Protein AF-A0A537YEP6-F1 (afdb_monomer_lite)

Structure (mmCIF, N/CA/C/O backbone):
data_AF-A0A537YEP6-F1
#
_entry.id   AF-A0A537YEP6-F1
#
loop_
_atom_site.group_PDB
_atom_site.id
_atom_site.type_symbol
_atom_site.label_atom_id
_atom_site.label_alt_id
_atom_site.label_comp_id
_atom_site.label_asym_id
_atom_site.label_entity_id
_atom_site.label_seq_id
_atom_site.pdbx_PDB_ins_code
_atom_site.Cartn_x
_atom_site.Cartn_y
_atom_site.Cartn_z
_atom_site.occupancy
_atom_site.B_iso_or_equiv
_atom_site.auth_seq_id
_atom_site.auth_comp_id
_atom_site.auth_asym_id
_atom_site.auth_atom_id
_atom_site.pdbx_PDB_model_num
ATOM 1 N N . MET A 1 1 ? -14.818 15.795 -0.749 1.00 64.00 1 MET A N 1
ATOM 2 C CA . MET A 1 1 ? -13.631 15.985 0.125 1.00 64.00 1 MET A CA 1
ATOM 3 C C . MET A 1 1 ? -12.518 15.092 -0.420 1.00 64.00 1 MET A C 1
ATOM 5 O O . MET A 1 1 ? -12.846 14.013 -0.884 1.00 64.00 1 MET A O 1
ATOM 9 N N . SER A 1 2 ? -11.253 15.529 -0.464 1.00 80.25 2 SER A N 1
ATOM 10 C CA . SER A 1 2 ? -10.146 14.646 -0.891 1.00 80.25 2 SER A CA 1
ATOM 11 C C . SER A 1 2 ? -9.614 13.893 0.324 1.00 80.25 2 SER A C 1
ATOM 13 O O . SER A 1 2 ? -9.402 14.516 1.363 1.00 80.25 2 SER A O 1
ATOM 15 N N . ILE A 1 3 ? -9.388 12.589 0.192 1.00 83.75 3 ILE A N 1
ATOM 16 C CA . ILE A 1 3 ? -8.852 11.720 1.242 1.00 83.75 3 ILE A CA 1
ATOM 17 C C . ILE A 1 3 ? -7.569 11.035 0.760 1.00 83.75 3 ILE A C 1
ATOM 19 O O . ILE A 1 3 ? -7.465 10.629 -0.399 1.00 83.75 3 ILE A O 1
ATOM 23 N N . ASP A 1 4 ? -6.589 10.919 1.655 1.00 88.31 4 ASP A N 1
ATOM 24 C CA . ASP A 1 4 ? -5.389 10.116 1.431 1.00 88.31 4 ASP A CA 1
ATOM 25 C C . ASP A 1 4 ? -5.697 8.657 1.766 1.00 88.31 4 ASP A C 1
ATOM 27 O O . ASP A 1 4 ? -5.897 8.293 2.926 1.00 88.31 4 ASP A O 1
ATOM 31 N N . LEU A 1 5 ? -5.740 7.809 0.742 1.00 92.94 5 LEU A N 1
ATOM 32 C CA . LEU A 1 5 ? -6.007 6.385 0.892 1.00 92.94 5 LEU A CA 1
ATOM 33 C C . LEU A 1 5 ? -4.697 5.609 0.895 1.00 92.94 5 LEU A C 1
ATOM 35 O O . LEU A 1 5 ? -3.883 5.735 -0.019 1.00 92.94 5 LEU A O 1
ATOM 39 N N . THR A 1 6 ? -4.525 4.763 1.909 1.00 96.69 6 THR A N 1
ATOM 40 C CA . THR A 1 6 ? -3.475 3.741 1.970 1.00 96.69 6 THR A CA 1
ATOM 41 C C . THR A 1 6 ? -4.140 2.372 1.905 1.00 96.69 6 THR A C 1
ATOM 43 O O . THR A 1 6 ? -4.946 2.049 2.776 1.00 96.69 6 THR A O 1
ATOM 46 N N . ALA A 1 7 ? -3.805 1.589 0.883 1.00 97.69 7 ALA A N 1
ATOM 47 C CA . ALA A 1 7 ? -4.370 0.273 0.622 1.00 97.69 7 ALA A CA 1
ATOM 48 C C . ALA A 1 7 ? -3.287 -0.812 0.645 1.00 97.69 7 ALA A C 1
ATOM 50 O O . ALA A 1 7 ? -2.195 -0.614 0.111 1.00 97.69 7 ALA A O 1
ATOM 51 N N . TYR A 1 8 ? -3.613 -1.969 1.206 1.00 96.56 8 TYR A N 1
ATOM 52 C CA . TYR A 1 8 ? -2.809 -3.188 1.149 1.00 96.56 8 TYR A CA 1
ATOM 53 C C . TYR A 1 8 ? -3.645 -4.295 0.514 1.00 96.56 8 TYR A C 1
ATOM 55 O O . TYR A 1 8 ? -4.850 -4.359 0.745 1.00 96.56 8 TYR A O 1
ATOM 63 N N . LEU A 1 9 ? -3.013 -5.176 -0.252 1.00 94.94 9 LEU A N 1
ATOM 64 C CA . LEU A 1 9 ? -3.632 -6.427 -0.676 1.00 94.94 9 LEU A CA 1
ATOM 65 C C . LEU A 1 9 ? -3.214 -7.521 0.296 1.00 94.94 9 LEU A C 1
ATOM 67 O O . LEU A 1 9 ? -2.042 -7.594 0.669 1.00 94.94 9 LEU A O 1
ATOM 71 N N . LEU A 1 10 ? -4.169 -8.348 0.706 1.00 91.50 10 LEU A N 1
ATOM 72 C CA . LEU A 1 10 ? -3.875 -9.520 1.512 1.00 91.50 10 LEU A CA 1
ATOM 73 C C . LEU A 1 10 ? -3.531 -10.711 0.613 1.00 91.50 10 LEU A C 1
ATOM 75 O O . LEU A 1 10 ? -4.167 -10.915 -0.425 1.00 91.50 10 LEU A O 1
ATOM 79 N N . ARG A 1 11 ? -2.513 -11.470 1.019 1.00 85.12 11 ARG A N 1
ATOM 80 C CA . ARG A 1 11 ? -2.049 -12.682 0.345 1.00 85.12 11 ARG A CA 1
ATOM 81 C C . ARG A 1 11 ? -3.156 -13.719 0.305 1.00 85.12 11 ARG A C 1
ATOM 83 O O . ARG A 1 11 ? -3.912 -13.883 1.264 1.00 85.12 11 ARG A O 1
ATOM 90 N N . ASP A 1 12 ? -3.191 -14.458 -0.795 1.00 75.06 12 ASP A N 1
ATOM 91 C CA . ASP A 1 12 ? -3.973 -15.684 -0.855 1.00 75.06 12 ASP A CA 1
ATOM 92 C C . ASP A 1 12 ? -3.333 -16.703 0.105 1.00 75.06 12 ASP A C 1
ATOM 94 O O . ASP A 1 12 ? -2.113 -16.908 0.032 1.00 75.06 12 ASP A O 1
ATOM 98 N N . PRO A 1 13 ? -4.079 -17.318 1.038 1.00 62.09 13 PRO A N 1
ATOM 99 C CA . PRO A 1 13 ? -3.559 -18.445 1.793 1.00 62.09 13 PRO A CA 1
ATOM 100 C C . PRO A 1 13 ? -2.949 -19.482 0.835 1.00 62.09 13 PRO A C 1
ATOM 102 O O . PRO A 1 13 ? -3.606 -19.952 -0.093 1.00 62.09 13 PRO A O 1
ATOM 105 N N . ALA A 1 14 ? -1.678 -19.846 1.052 1.00 55.12 14 ALA A N 1
ATOM 106 C CA . ALA A 1 14 ? -1.008 -20.883 0.266 1.00 55.12 14 ALA A CA 1
ATOM 107 C C . ALA A 1 14 ? -1.894 -22.135 0.141 1.00 55.12 14 ALA A C 1
ATOM 109 O O . ALA A 1 14 ? -2.627 -22.468 1.079 1.00 55.12 14 ALA A O 1
ATOM 110 N N . ARG A 1 15 ? -1.821 -22.835 -1.004 1.00 44.97 15 ARG A N 1
ATOM 111 C CA . ARG A 1 15 ? -2.635 -24.033 -1.289 1.00 44.97 15 ARG A CA 1
ATOM 112 C C . ARG A 1 15 ? -2.692 -24.957 -0.063 1.00 44.97 15 ARG A C 1
ATOM 114 O O . ARG A 1 15 ? -1.682 -25.547 0.305 1.00 44.97 15 ARG A O 1
ATOM 121 N N . GLY A 1 16 ? -3.874 -25.080 0.546 1.00 44.50 16 GLY A N 1
ATOM 122 C CA . GLY A 1 16 ? -4.115 -25.924 1.724 1.00 44.50 16 GLY A CA 1
ATOM 123 C C . GLY A 1 16 ? -4.353 -25.180 3.045 1.00 44.50 16 GLY A C 1
ATOM 124 O O . GLY A 1 16 ? -4.721 -25.823 4.026 1.00 44.50 16 GLY A O 1
ATOM 125 N N . ARG A 1 17 ? -4.208 -23.850 3.098 1.00 53.16 17 ARG A N 1
ATOM 126 C CA . ARG A 1 17 ? -4.688 -23.038 4.230 1.00 53.16 17 ARG A CA 1
ATOM 127 C C . ARG A 1 17 ? -6.177 -22.684 4.049 1.00 53.16 17 ARG A C 1
ATOM 129 O O . ARG A 1 17 ? -6.626 -22.530 2.914 1.00 53.16 17 ARG A O 1
ATOM 136 N N . PRO A 1 18 ? -6.963 -22.579 5.138 1.00 55.72 18 PRO A N 1
ATOM 137 C CA . PRO A 1 18 ? -8.352 -22.131 5.052 1.00 55.72 18 PRO A CA 1
ATOM 138 C C . PRO A 1 18 ? -8.425 -20.718 4.460 1.00 55.72 18 PRO A C 1
ATOM 140 O O . PRO A 1 18 ? -7.473 -19.946 4.591 1.00 55.72 18 PRO A O 1
ATOM 143 N N . ALA A 1 19 ? -9.562 -20.396 3.831 1.00 63.38 19 ALA A N 1
ATOM 144 C CA . ALA A 1 19 ? -9.852 -19.056 3.329 1.00 63.38 19 ALA A CA 1
ATOM 145 C C . ALA A 1 19 ? -9.565 -17.999 4.407 1.00 63.38 19 ALA A C 1
ATOM 147 O O . ALA A 1 19 ? -9.738 -18.268 5.600 1.00 63.38 19 ALA A O 1
ATOM 148 N N . LEU A 1 20 ? -9.104 -16.820 3.980 1.00 67.19 20 LEU A N 1
ATOM 149 C CA . LEU A 1 20 ? -8.765 -15.733 4.890 1.00 67.19 20 LEU A CA 1
ATOM 150 C C . LEU A 1 20 ? -9.947 -15.450 5.827 1.00 67.19 20 LEU A C 1
ATOM 152 O O . LEU A 1 20 ? -11.019 -15.057 5.375 1.00 67.19 20 LEU A O 1
ATOM 156 N N . ASP A 1 21 ? -9.720 -15.620 7.127 1.00 71.38 21 ASP A N 1
ATOM 157 C CA . ASP A 1 21 ? -10.584 -15.082 8.170 1.00 71.38 21 ASP A CA 1
ATOM 158 C C . ASP A 1 21 ? -10.155 -13.624 8.409 1.00 71.38 21 ASP A C 1
ATOM 160 O O . ASP A 1 21 ? -9.019 -13.401 8.850 1.00 71.38 21 ASP A O 1
ATOM 164 N N . PRO A 1 22 ? -11.009 -12.624 8.124 1.00 68.44 22 PRO A N 1
ATOM 165 C CA . PRO A 1 22 ? -10.703 -11.211 8.345 1.00 68.44 22 PRO A CA 1
ATOM 166 C C . PRO A 1 22 ? -10.212 -10.919 9.769 1.00 68.44 22 PRO A C 1
ATOM 168 O O . PRO A 1 22 ? -9.361 -10.052 9.956 1.00 68.44 22 PRO A O 1
ATOM 171 N N . GLY A 1 23 ? -10.675 -11.684 10.766 1.00 66.88 23 GLY A N 1
ATOM 172 C CA . GLY A 1 23 ? -10.222 -11.568 12.152 1.00 66.88 23 GLY A CA 1
ATOM 173 C C . GLY A 1 23 ? -8.783 -12.035 12.395 1.00 66.88 23 GLY A C 1
ATOM 174 O O . GLY A 1 23 ? -8.186 -11.627 13.381 1.00 66.88 23 GLY A O 1
ATOM 175 N N . ARG A 1 24 ? -8.202 -12.860 11.510 1.00 71.50 24 ARG A N 1
ATOM 176 C CA . ARG A 1 24 ? -6.794 -13.302 11.578 1.00 71.50 24 ARG A CA 1
ATOM 177 C C . ARG A 1 24 ? -5.832 -12.383 10.831 1.00 71.50 24 ARG A C 1
ATOM 179 O O . ARG A 1 24 ? -4.643 -12.385 11.130 1.00 71.50 24 ARG A O 1
ATOM 186 N N . ALA A 1 25 ? -6.333 -11.636 9.847 1.00 73.06 25 ALA A N 1
ATOM 187 C CA . ALA A 1 25 ? -5.553 -10.638 9.111 1.00 73.06 25 ALA A CA 1
ATOM 188 C C . ALA A 1 25 ? -5.298 -9.366 9.936 1.00 73.06 25 ALA A C 1
ATOM 190 O O . ALA A 1 25 ? -4.399 -8.580 9.628 1.00 73.06 25 ALA A O 1
ATOM 191 N N . VAL A 1 26 ? -6.116 -9.160 10.968 1.00 76.81 26 VAL A N 1
ATOM 192 C CA . VAL A 1 26 ? -5.987 -8.081 11.938 1.00 76.81 26 VAL A CA 1
ATOM 193 C C . VAL A 1 26 ? -5.390 -8.676 13.212 1.00 76.81 26 VAL A C 1
ATOM 195 O O . VAL A 1 26 ? -5.967 -9.594 13.787 1.00 76.81 26 VAL A O 1
ATOM 198 N N . ALA A 1 27 ? -4.219 -8.197 13.633 1.00 66.56 27 ALA A N 1
ATOM 199 C CA . ALA A 1 27 ? -3.469 -8.764 14.746 1.00 66.56 27 ALA A CA 1
ATOM 200 C C . ALA A 1 27 ? -4.333 -8.853 16.026 1.00 66.56 27 ALA A C 1
ATOM 202 O O . ALA A 1 27 ? -5.019 -7.887 16.383 1.00 66.56 27 ALA A O 1
ATOM 203 N N . PRO A 1 28 ? -4.270 -9.973 16.771 1.00 51.41 28 PRO A N 1
ATOM 204 C CA . PRO A 1 28 ? -5.168 -10.276 17.887 1.00 51.41 28 PRO A CA 1
ATOM 205 C C . PRO A 1 28 ? -4.793 -9.567 19.194 1.00 51.41 28 PRO A C 1
ATOM 207 O O . PRO A 1 28 ? -5.311 -9.916 20.256 1.00 51.41 28 PRO A O 1
ATOM 210 N N . VAL A 1 29 ? -3.885 -8.587 19.169 1.00 49.28 29 VAL A N 1
ATOM 211 C CA . VAL A 1 29 ? -3.514 -7.863 20.389 1.00 49.28 29 VAL A CA 1
ATOM 212 C C . VAL A 1 29 ? -4.754 -7.095 20.823 1.00 49.28 29 VAL A C 1
ATOM 214 O O . VAL A 1 29 ? -5.134 -6.159 20.127 1.00 49.28 29 VAL A O 1
ATOM 217 N N . GLY A 1 30 ? -5.393 -7.541 21.916 1.00 54.00 30 GLY A N 1
ATOM 218 C CA . GLY A 1 30 ? -6.769 -7.271 22.382 1.00 54.00 30 GLY A CA 1
ATOM 219 C C . GLY A 1 30 ? -7.171 -5.815 22.644 1.00 54.00 30 GLY A C 1
ATOM 220 O O . GLY A 1 30 ? -7.826 -5.504 23.633 1.00 54.00 30 GLY A O 1
ATOM 221 N N . ARG A 1 31 ? -6.762 -4.915 21.760 1.00 63.69 31 ARG A N 1
ATOM 222 C CA . ARG A 1 31 ? -7.063 -3.495 21.698 1.00 63.69 31 ARG A CA 1
ATOM 223 C C . ARG A 1 31 ? -7.931 -3.170 20.484 1.00 63.69 31 ARG A C 1
ATOM 225 O O . ARG A 1 31 ? -8.604 -2.154 20.523 1.00 63.69 31 ARG A O 1
ATOM 232 N N . ALA A 1 32 ? -7.945 -3.989 19.429 1.00 75.81 32 ALA A N 1
ATOM 233 C CA . ALA A 1 32 ? -8.813 -3.752 18.277 1.00 75.81 32 ALA A CA 1
ATOM 234 C C . ALA A 1 32 ? -10.268 -4.149 18.583 1.00 75.81 32 ALA A C 1
ATOM 236 O O . ALA A 1 32 ? -10.536 -5.271 19.008 1.00 75.81 32 ALA A O 1
ATOM 237 N N . ALA A 1 33 ? -11.210 -3.240 18.339 1.00 81.06 33 ALA A N 1
ATOM 238 C CA . ALA A 1 33 ? -12.642 -3.497 18.443 1.00 81.06 33 ALA A CA 1
ATOM 239 C C . ALA A 1 33 ? -13.264 -3.609 17.044 1.00 81.06 33 ALA A C 1
ATOM 241 O O . ALA A 1 33 ? -13.050 -2.740 16.194 1.00 81.06 33 ALA A O 1
ATOM 242 N N . SER A 1 34 ? -14.050 -4.664 16.810 1.00 84.75 34 SER A N 1
ATOM 243 C CA . SER A 1 34 ? -14.867 -4.785 15.598 1.00 84.75 34 SER A CA 1
ATOM 244 C C . SER A 1 34 ? -16.048 -3.823 15.677 1.00 84.75 34 SER A C 1
ATOM 246 O O . SER A 1 34 ? -16.781 -3.818 16.667 1.00 84.75 34 SER A O 1
ATOM 248 N N . VAL A 1 35 ? -16.255 -3.034 14.626 1.00 86.38 35 VAL A N 1
ATOM 249 C CA . VAL A 1 35 ? -17.353 -2.068 14.530 1.00 86.38 35 VAL A CA 1
ATOM 250 C C . VAL A 1 35 ? -18.313 -2.522 13.429 1.00 86.38 35 VAL A C 1
ATOM 252 O O . VAL A 1 35 ? -17.863 -2.766 12.308 1.00 86.38 35 VAL A O 1
ATOM 255 N N . PRO A 1 36 ? -19.623 -2.657 13.709 1.00 87.25 36 PRO A N 1
ATOM 256 C CA . PRO A 1 36 ? -20.589 -3.022 12.682 1.00 87.25 36 PRO A CA 1
ATOM 257 C C . PRO A 1 36 ? -20.704 -1.911 11.636 1.00 87.25 36 PRO A C 1
ATOM 259 O O . PRO A 1 36 ? -20.783 -0.727 11.966 1.00 87.25 36 PRO A O 1
ATOM 262 N N . LEU A 1 37 ? -20.729 -2.308 10.368 1.00 89.44 37 LEU A N 1
ATOM 263 C CA . LEU A 1 37 ? -21.011 -1.418 9.247 1.00 89.44 37 LEU A CA 1
ATOM 264 C C . LEU A 1 37 ? -22.521 -1.328 8.994 1.00 89.44 37 LEU A C 1
ATOM 266 O O . LEU A 1 37 ? -23.296 -2.166 9.462 1.00 89.44 37 LEU A O 1
ATOM 270 N N . ARG A 1 38 ? -22.940 -0.304 8.241 1.00 92.56 38 ARG A N 1
ATOM 271 C CA . ARG A 1 38 ? -24.334 -0.189 7.796 1.00 92.56 38 ARG A CA 1
ATOM 272 C C . ARG A 1 38 ? -24.709 -1.384 6.897 1.00 92.56 38 ARG A C 1
ATOM 274 O O . ARG A 1 38 ? -23.866 -1.834 6.120 1.00 92.56 38 ARG A O 1
ATOM 281 N N . PRO A 1 39 ? -25.940 -1.911 7.000 1.00 84.25 39 PRO A N 1
ATOM 282 C CA . PRO A 1 39 ? -26.336 -3.137 6.303 1.00 84.25 39 PRO A CA 1
ATOM 283 C C . PRO A 1 39 ? -26.540 -2.958 4.790 1.00 84.25 39 PRO A C 1
ATOM 285 O O . PRO A 1 39 ? -26.594 -3.943 4.065 1.00 84.25 39 PRO A O 1
ATOM 288 N N . ASP A 1 40 ? -26.674 -1.722 4.315 1.00 91.31 40 ASP A N 1
ATOM 289 C CA . ASP A 1 40 ? -26.975 -1.332 2.934 1.00 91.31 40 ASP A CA 1
ATOM 290 C C . ASP A 1 40 ? -25.726 -0.996 2.099 1.00 91.31 40 ASP A C 1
ATOM 292 O O . ASP A 1 40 ? -25.838 -0.374 1.043 1.00 91.31 40 ASP A O 1
ATOM 296 N N . LEU A 1 41 ? -24.530 -1.399 2.548 1.00 91.94 41 LEU A N 1
ATOM 297 C CA . LEU A 1 41 ? -23.309 -1.192 1.769 1.00 91.94 41 LEU A CA 1
ATOM 298 C C . LEU A 1 41 ? -23.332 -1.974 0.447 1.00 91.94 41 LEU A C 1
ATOM 300 O O . LEU A 1 41 ? -23.716 -3.145 0.433 1.00 91.94 41 LEU A O 1
ATOM 304 N N . PRO A 1 42 ? -22.820 -1.390 -0.654 1.00 93.75 42 PRO A N 1
ATOM 305 C CA . PRO A 1 42 ? -22.732 -2.073 -1.944 1.00 93.75 42 PRO A CA 1
ATOM 306 C C . PRO A 1 42 ? -21.584 -3.100 -2.013 1.00 93.75 42 PRO A C 1
ATOM 308 O O . PRO A 1 42 ? -21.303 -3.650 -3.078 1.00 93.75 42 PRO A O 1
ATOM 311 N N . PHE A 1 43 ? -20.894 -3.355 -0.898 1.00 94.62 43 PHE A N 1
ATOM 312 C CA . PHE A 1 43 ? -19.791 -4.304 -0.783 1.00 94.62 43 PHE A CA 1
ATOM 313 C C . PHE A 1 43 ? -19.734 -4.922 0.618 1.00 94.62 43 PHE A C 1
ATOM 315 O O . PHE A 1 43 ? -20.191 -4.337 1.599 1.00 94.62 43 PHE A O 1
ATOM 322 N N . GLU A 1 44 ? -19.117 -6.098 0.713 1.00 92.81 44 GLU A N 1
ATOM 323 C CA . GLU A 1 44 ? -18.851 -6.765 1.986 1.00 92.81 44 GLU A CA 1
ATOM 324 C C . GLU A 1 44 ? -17.528 -6.275 2.581 1.00 92.81 44 GLU A C 1
ATOM 326 O O . GLU A 1 44 ? -16.504 -6.211 1.890 1.00 92.81 44 GLU A O 1
ATOM 331 N N . ALA A 1 45 ? -17.546 -5.917 3.866 1.00 93.12 45 ALA A N 1
ATOM 332 C CA . ALA A 1 45 ? -16.360 -5.453 4.565 1.00 93.12 45 ALA A CA 1
ATOM 333 C C . ALA A 1 45 ? -16.402 -5.690 6.080 1.00 93.12 45 ALA A C 1
ATOM 335 O O . ALA A 1 45 ? -17.467 -5.825 6.682 1.00 93.12 45 ALA A O 1
ATOM 336 N N . HIS A 1 46 ? -15.221 -5.663 6.698 1.00 91.56 46 HIS A N 1
ATOM 337 C CA . HIS A 1 46 ? -15.029 -5.710 8.146 1.00 91.56 46 HIS A CA 1
ATOM 338 C C . HIS A 1 46 ? -14.256 -4.477 8.606 1.00 91.56 46 HIS A C 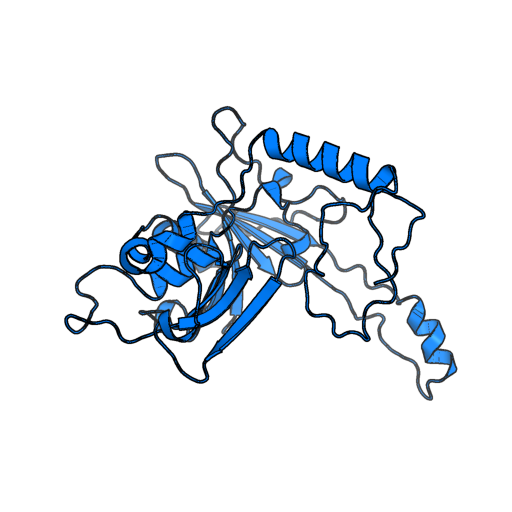1
ATOM 340 O O . HIS A 1 46 ? -13.186 -4.178 8.075 1.00 91.56 46 HIS A O 1
ATOM 346 N N . LEU A 1 47 ? -14.793 -3.761 9.596 1.00 91.25 47 LEU A N 1
ATOM 347 C CA . LEU A 1 47 ? -14.149 -2.594 10.188 1.00 91.25 47 LEU A CA 1
ATOM 348 C C . LEU A 1 47 ? -13.598 -2.943 11.570 1.00 91.25 47 LEU A C 1
ATOM 350 O O . LEU A 1 47 ? -14.339 -3.335 12.471 1.00 91.25 47 LEU A O 1
ATOM 354 N N . SER A 1 48 ? -12.298 -2.738 11.748 1.00 89.94 48 SER A N 1
ATOM 355 C CA . SER A 1 48 ? -11.615 -2.856 13.033 1.00 89.94 48 SER A CA 1
ATOM 356 C C . SER A 1 48 ? -11.012 -1.515 13.420 1.00 89.94 48 SER A C 1
ATOM 358 O O . SER A 1 48 ? -10.349 -0.867 12.611 1.00 89.94 48 SER A O 1
ATOM 360 N N . VAL A 1 49 ? -11.230 -1.090 14.660 1.00 87.62 49 VAL A N 1
ATOM 361 C CA . VAL A 1 49 ? -10.751 0.194 15.178 1.00 87.62 49 VAL A CA 1
ATOM 362 C C . VAL A 1 49 ? -9.833 -0.054 16.365 1.00 87.62 49 VAL A C 1
ATOM 364 O O . VAL A 1 49 ? -10.164 -0.828 17.256 1.00 87.62 49 VAL A O 1
ATOM 367 N N . LEU A 1 50 ? -8.690 0.627 16.381 1.00 83.44 50 LEU A N 1
ATOM 368 C CA . LEU A 1 50 ? -7.864 0.828 17.560 1.00 83.44 50 LEU A CA 1
ATOM 369 C C . LEU A 1 50 ? -8.431 2.054 18.292 1.00 83.44 50 LEU A C 1
ATOM 371 O O . LEU A 1 50 ? -8.187 3.186 17.849 1.00 83.44 50 LEU A O 1
ATOM 375 N N . PRO A 1 51 ? -9.225 1.859 19.361 1.00 70.06 51 PRO A N 1
ATOM 376 C CA . PRO A 1 51 ? -9.733 2.959 20.147 1.00 70.06 51 PRO A CA 1
ATOM 377 C C . PRO A 1 51 ? -8.538 3.671 20.757 1.00 70.06 51 PRO A C 1
ATOM 379 O O . PRO A 1 51 ? -7.588 3.048 21.241 1.00 70.06 51 PRO A O 1
ATOM 382 N N . SER A 1 52 ? -8.573 4.995 20.718 1.00 68.19 52 SER A N 1
ATOM 383 C CA . SER A 1 52 ? -7.508 5.729 21.356 1.00 68.19 52 SER A CA 1
ATOM 384 C C . SER A 1 52 ? -7.679 5.673 22.866 1.00 68.19 52 SER A C 1
ATOM 386 O O . SER A 1 52 ? -8.673 6.151 23.409 1.00 68.19 52 SER A O 1
ATOM 388 N N . THR A 1 53 ? -6.694 5.108 23.552 1.00 59.81 53 THR A N 1
ATOM 389 C CA . THR A 1 53 ? -6.526 5.344 24.980 1.00 59.81 53 THR A CA 1
ATOM 390 C C . THR A 1 53 ? -5.875 6.713 25.128 1.00 59.81 53 THR A C 1
ATOM 392 O O . THR A 1 53 ? -4.651 6.825 25.085 1.00 59.81 53 THR A O 1
ATOM 395 N N . SER A 1 54 ? -6.688 7.764 25.241 1.00 59.56 54 SER A N 1
ATOM 396 C CA . SER A 1 54 ? -6.207 9.071 25.688 1.00 59.56 54 SER A CA 1
ATOM 397 C C 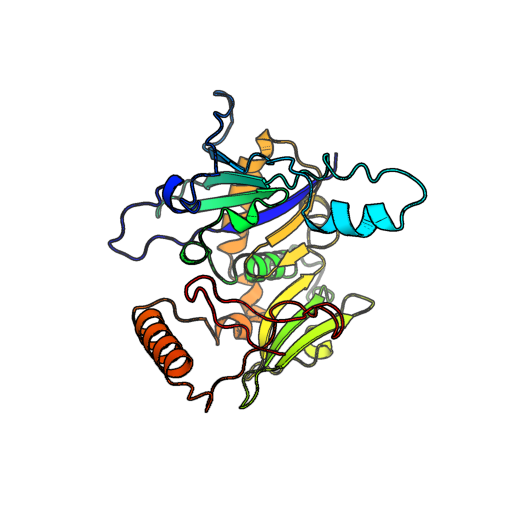. SER A 1 54 ? -5.584 8.890 27.072 1.00 59.56 54 SER A C 1
ATOM 399 O O . SER A 1 54 ? -6.283 8.547 28.028 1.00 59.56 54 SER A O 1
ATOM 401 N N . GLY A 1 55 ? -4.271 9.050 27.164 1.00 62.53 55 GLY A N 1
ATOM 402 C CA . GLY A 1 55 ? -3.519 8.875 28.396 1.00 62.53 55 GLY A CA 1
ATOM 403 C C . GLY A 1 55 ? -2.412 9.909 28.462 1.00 62.53 55 GLY A C 1
ATOM 404 O O . GLY A 1 55 ? -1.768 10.195 27.454 1.00 62.53 55 GLY A O 1
ATOM 405 N N . ARG A 1 56 ? -2.208 10.475 29.651 1.00 70.88 56 ARG A N 1
ATOM 406 C CA . ARG A 1 56 ? -1.133 11.430 29.917 1.00 70.88 56 ARG A CA 1
ATOM 407 C C . ARG A 1 56 ? 0.225 10.753 29.666 1.00 70.88 56 ARG A C 1
ATOM 409 O O . ARG A 1 56 ? 0.498 9.746 30.324 1.00 70.88 56 ARG A O 1
ATOM 416 N N . PRO A 1 57 ? 1.077 11.262 28.757 1.00 73.44 57 PRO A N 1
ATOM 417 C CA . PRO A 1 57 ? 2.418 10.721 28.564 1.00 73.44 57 PRO A CA 1
ATOM 418 C C . PRO A 1 57 ? 3.264 10.883 29.831 1.00 73.44 57 PRO A C 1
ATOM 420 O O . PRO A 1 57 ? 3.242 11.939 30.461 1.00 73.44 57 PRO A O 1
ATOM 423 N N . GLU A 1 58 ? 4.058 9.872 30.187 1.00 71.50 58 GLU A N 1
ATOM 424 C CA . GLU A 1 58 ? 4.872 9.899 31.416 1.00 71.50 58 GLU A CA 1
ATOM 425 C C . GLU A 1 58 ? 5.831 11.101 31.458 1.00 71.50 58 GLU A C 1
ATOM 427 O O . GLU A 1 58 ? 5.956 11.781 32.479 1.00 71.50 58 GLU A O 1
ATOM 432 N N . TRP A 1 59 ? 6.433 11.434 30.313 1.00 80.12 59 TRP A N 1
ATOM 433 C CA . TRP A 1 59 ? 7.350 12.564 30.159 1.00 80.12 59 TRP A CA 1
ATOM 434 C C . TRP A 1 59 ? 6.673 13.939 30.252 1.00 80.12 59 TRP A C 1
ATOM 436 O O . TRP A 1 59 ? 7.363 14.940 30.444 1.00 80.12 59 TRP A O 1
ATOM 446 N N . GLN A 1 60 ? 5.342 14.035 30.152 1.00 82.94 60 GLN A N 1
ATOM 447 C CA . GLN A 1 60 ? 4.646 15.318 30.305 1.00 82.94 60 GLN A CA 1
ATOM 448 C C . GLN A 1 60 ? 4.885 15.889 31.707 1.00 82.94 60 GLN A C 1
ATOM 450 O O . GLN A 1 60 ? 5.180 17.074 31.845 1.00 82.94 60 GLN A O 1
ATOM 455 N N . SER A 1 61 ? 4.861 15.027 32.731 1.00 83.44 61 SER A N 1
ATOM 456 C CA . SER A 1 61 ? 5.149 15.409 34.120 1.00 83.44 61 SER A CA 1
ATOM 457 C C . SER A 1 61 ? 6.579 15.926 34.306 1.00 83.44 61 SER A C 1
ATOM 459 O O . SER A 1 61 ? 6.836 16.708 35.215 1.00 83.44 61 SER A O 1
ATOM 461 N N . PHE A 1 62 ? 7.519 15.484 33.466 1.00 85.06 62 PHE A N 1
ATOM 462 C CA . PHE A 1 62 ? 8.892 15.981 33.463 1.00 85.06 62 PHE A CA 1
ATOM 463 C C . PHE A 1 62 ? 8.975 17.388 32.852 1.00 85.06 62 PHE A C 1
ATOM 465 O O . PHE A 1 62 ? 9.533 18.288 33.472 1.00 85.06 62 PHE A O 1
ATOM 472 N N . LEU A 1 63 ? 8.360 17.619 31.687 1.00 87.50 63 LEU A N 1
ATOM 473 C CA . LEU A 1 63 ? 8.385 18.932 31.022 1.00 87.50 63 LEU A CA 1
ATOM 474 C C . LEU A 1 63 ? 7.593 20.009 31.773 1.00 87.50 63 LEU A C 1
ATOM 476 O O . LEU A 1 63 ? 7.987 21.175 31.776 1.00 87.50 63 LEU A O 1
ATOM 480 N N . GLU A 1 64 ? 6.509 19.631 32.451 1.00 88.69 64 GLU A N 1
ATOM 481 C CA . GLU A 1 64 ? 5.724 20.546 33.287 1.00 88.69 64 GLU A CA 1
ATOM 482 C C . GLU A 1 64 ? 6.525 21.139 34.455 1.00 88.69 64 GLU A C 1
ATOM 484 O O . GLU A 1 64 ? 6.154 22.195 34.958 1.00 88.69 64 GLU A O 1
ATOM 489 N N . GLN A 1 65 ? 7.656 20.537 34.844 1.00 90.81 65 GLN A N 1
ATOM 490 C CA . GLN A 1 65 ? 8.558 21.114 35.851 1.00 90.81 65 GLN A CA 1
ATOM 491 C C . GLN A 1 65 ? 9.212 22.419 35.373 1.00 90.81 65 GLN A C 1
ATOM 493 O O . GLN A 1 65 ? 9.556 23.266 36.195 1.00 90.81 65 GLN A O 1
ATOM 498 N N . GLY A 1 66 ? 9.395 22.583 34.058 1.00 87.62 66 GLY A N 1
ATOM 499 C CA . GLY A 1 66 ? 9.994 23.772 33.444 1.00 87.62 66 GLY A CA 1
ATOM 500 C C . GLY A 1 66 ? 9.011 24.633 32.649 1.00 87.62 66 GLY A C 1
ATOM 501 O O . GLY A 1 66 ? 9.400 25.673 32.117 1.00 87.62 66 GLY A O 1
ATOM 502 N N . ALA A 1 67 ? 7.751 24.217 32.528 1.00 87.94 67 ALA A N 1
ATOM 503 C CA . ALA A 1 67 ? 6.763 24.926 31.730 1.00 87.94 67 ALA A CA 1
ATOM 504 C C . ALA A 1 67 ? 6.132 26.082 32.523 1.00 87.94 67 ALA A C 1
ATOM 506 O O . ALA A 1 67 ? 5.659 25.910 33.643 1.00 87.94 67 ALA A O 1
ATOM 507 N N . ALA A 1 68 ? 6.056 27.268 31.913 1.00 89.81 68 ALA A N 1
ATOM 508 C CA . ALA A 1 68 ? 5.360 28.419 32.499 1.00 89.81 68 ALA A CA 1
ATOM 509 C C . ALA A 1 68 ? 3.823 28.273 32.484 1.00 89.81 68 ALA A C 1
ATOM 511 O O . ALA A 1 68 ? 3.118 29.060 33.114 1.00 89.81 68 ALA A O 1
ATOM 512 N N . VAL A 1 69 ? 3.301 27.288 31.744 1.00 88.50 69 VAL A N 1
ATOM 513 C CA . VAL A 1 69 ? 1.876 26.962 31.625 1.00 88.50 69 VAL A CA 1
ATOM 514 C C . VAL A 1 69 ? 1.685 25.440 31.583 1.00 88.50 69 VAL A C 1
ATOM 516 O O . VAL A 1 69 ? 2.563 24.746 31.065 1.00 88.50 69 VAL A O 1
ATOM 519 N N . PRO A 1 70 ? 0.554 24.904 32.079 1.00 81.06 70 PRO A N 1
ATOM 520 C CA . PRO A 1 70 ? 0.263 23.474 32.000 1.00 81.06 70 PRO A CA 1
ATOM 521 C C . PRO A 1 70 ? 0.238 22.964 30.555 1.00 81.06 70 PRO A C 1
ATOM 523 O O . PRO A 1 70 ? -0.334 23.607 29.669 1.00 81.06 70 PRO A O 1
ATOM 526 N N . LEU A 1 71 ? 0.816 21.785 30.326 1.00 79.25 71 LEU A N 1
ATOM 527 C CA . LEU A 1 71 ? 0.737 21.100 29.041 1.00 79.25 71 LEU A CA 1
ATOM 528 C C . LEU A 1 71 ? -0.602 20.352 28.966 1.00 79.25 71 LEU A C 1
ATOM 530 O O . LEU A 1 71 ? -0.954 19.612 29.874 1.00 79.25 71 LEU A O 1
ATOM 534 N N . ASN A 1 72 ? -1.379 20.544 27.897 1.00 75.25 72 ASN A N 1
ATOM 535 C CA . ASN A 1 72 ? -2.657 19.845 27.694 1.00 75.25 72 ASN A CA 1
ATOM 536 C C . ASN A 1 72 ? -2.517 18.815 26.568 1.00 75.25 72 ASN A C 1
ATOM 538 O O . ASN A 1 72 ? -3.063 18.987 25.476 1.00 75.25 72 ASN A O 1
ATOM 542 N N . LEU A 1 73 ? -1.709 17.781 26.819 1.00 72.50 73 LEU A N 1
ATOM 543 C CA . LEU A 1 73 ? -1.420 16.721 25.845 1.00 72.50 73 LEU A CA 1
ATOM 544 C C . LEU A 1 73 ? -2.282 15.471 26.061 1.00 72.50 73 LEU A C 1
ATOM 546 O O . LEU A 1 73 ? -2.227 14.545 25.257 1.00 72.50 73 LEU A O 1
ATOM 550 N N . ASP A 1 74 ? -3.157 15.491 27.067 1.00 65.19 74 ASP A N 1
ATOM 551 C CA . ASP A 1 74 ? -4.084 14.409 27.424 1.00 65.19 74 ASP A CA 1
ATOM 552 C C . ASP A 1 74 ? -5.074 14.073 26.291 1.00 65.19 74 ASP A C 1
ATOM 554 O O . ASP A 1 74 ? -5.677 13.003 26.268 1.00 65.19 74 ASP A O 1
ATOM 558 N N . LYS A 1 75 ? -5.236 14.988 25.326 1.00 58.22 75 LYS A N 1
ATOM 559 C CA . LYS A 1 75 ? -6.066 14.822 24.123 1.00 58.22 75 LYS A CA 1
ATOM 560 C C . LYS A 1 75 ? -5.314 14.217 22.934 1.00 58.22 75 LYS A C 1
ATOM 562 O O . LYS A 1 75 ? -5.927 14.019 21.886 1.00 58.22 75 LYS A O 1
ATOM 567 N N . SER A 1 76 ? -4.010 13.957 23.061 1.00 55.97 76 SER A N 1
ATOM 568 C CA . SER A 1 76 ? -3.207 13.329 22.010 1.00 55.97 76 SER A CA 1
ATOM 569 C C . SER A 1 76 ? -3.537 11.842 21.949 1.00 55.97 76 SER A C 1
ATOM 571 O O . SER A 1 76 ? -2.917 10.984 22.571 1.00 55.97 76 SER A O 1
ATOM 573 N N . ALA A 1 77 ? -4.616 11.568 21.237 1.00 62.78 77 ALA A N 1
ATOM 574 C CA . ALA A 1 77 ? -5.207 10.266 21.094 1.00 62.78 77 ALA A CA 1
ATOM 575 C C . ALA A 1 77 ? -4.825 9.697 19.722 1.00 62.78 77 ALA A C 1
ATOM 577 O O . ALA A 1 77 ? -5.378 10.089 18.694 1.00 62.78 77 ALA A O 1
ATOM 578 N N . ALA A 1 78 ? -3.871 8.765 19.686 1.00 66.94 78 ALA A N 1
ATOM 579 C CA . ALA A 1 78 ? -3.519 8.085 18.448 1.00 66.94 78 ALA A CA 1
ATOM 580 C C . ALA A 1 78 ? -4.562 6.992 18.144 1.00 66.94 78 ALA A C 1
ATOM 582 O O . ALA A 1 78 ? -4.525 5.899 18.707 1.00 66.94 78 ALA A O 1
ATOM 583 N N . ALA A 1 79 ? -5.545 7.325 17.307 1.00 78.12 79 ALA A N 1
ATOM 584 C CA . ALA A 1 79 ? -6.554 6.388 16.822 1.00 78.12 79 ALA A CA 1
ATOM 585 C C . ALA A 1 79 ? -6.088 5.698 15.531 1.00 78.12 79 ALA A C 1
ATOM 587 O O . ALA A 1 79 ? -5.315 6.251 14.739 1.00 78.12 79 ALA A O 1
ATOM 588 N N . GLY A 1 80 ? -6.581 4.487 15.298 1.00 86.81 80 GLY A N 1
ATOM 589 C CA . GLY A 1 80 ? -6.333 3.750 14.063 1.00 86.81 80 GLY A CA 1
ATOM 590 C C . GLY A 1 80 ? -7.559 2.970 13.628 1.00 86.81 80 GLY A C 1
ATOM 591 O O . GLY A 1 80 ? -8.360 2.572 14.463 1.00 86.81 80 GLY A O 1
ATOM 592 N N . ALA A 1 81 ? -7.713 2.742 12.330 1.00 89.75 81 ALA A N 1
ATOM 593 C CA . ALA A 1 81 ? -8.759 1.870 11.813 1.00 89.75 81 ALA A CA 1
ATOM 594 C C . ALA A 1 81 ? -8.294 1.120 10.565 1.00 89.75 81 ALA A C 1
ATOM 596 O O . ALA A 1 81 ? -7.484 1.631 9.787 1.00 89.75 81 ALA A O 1
ATOM 597 N N . VAL A 1 82 ? -8.832 -0.078 10.375 1.00 93.19 82 VAL A N 1
ATOM 598 C CA . VAL A 1 82 ? -8.661 -0.902 9.181 1.00 93.19 82 VAL A CA 1
ATOM 599 C C . VAL A 1 82 ? -10.034 -1.299 8.674 1.00 93.19 82 VAL A C 1
ATOM 601 O O . VAL A 1 82 ? -10.827 -1.867 9.420 1.00 93.19 82 VAL A O 1
ATOM 604 N N . LEU A 1 83 ? -10.294 -1.019 7.400 1.00 94.69 83 LEU A N 1
ATOM 605 C CA . LEU A 1 83 ? -11.443 -1.538 6.673 1.00 94.69 83 LEU A CA 1
ATOM 606 C C . LEU A 1 83 ? -10.956 -2.616 5.703 1.00 94.69 83 LEU A C 1
ATOM 608 O O . LEU A 1 83 ? -10.275 -2.305 4.726 1.00 94.69 83 LEU A O 1
ATOM 612 N N . LEU A 1 84 ? -11.295 -3.872 5.979 1.00 94.56 84 LEU A N 1
ATOM 613 C CA . LEU A 1 84 ? -11.061 -4.997 5.080 1.00 94.56 84 LEU A CA 1
ATOM 614 C C . LEU A 1 84 ? -12.239 -5.111 4.120 1.00 94.56 84 LEU A C 1
ATOM 616 O O . LEU A 1 84 ? -13.341 -5.413 4.559 1.00 94.56 84 LEU A O 1
ATOM 620 N N . VAL A 1 85 ? -12.012 -4.872 2.833 1.00 95.44 85 VAL A N 1
ATOM 621 C CA . VAL A 1 85 ? -13.030 -4.943 1.779 1.00 95.44 85 VAL A CA 1
ATOM 622 C C . VAL A 1 85 ? -12.835 -6.216 0.966 1.00 95.44 85 VAL A C 1
ATOM 624 O O . VAL A 1 85 ? -11.739 -6.466 0.453 1.00 95.44 85 VAL A O 1
ATOM 627 N N . ARG A 1 86 ? -13.902 -7.008 0.835 1.00 94.25 86 ARG A N 1
ATOM 628 C CA . ARG A 1 86 ? -13.919 -8.237 0.040 1.00 94.25 86 ARG A CA 1
ATOM 629 C C . ARG A 1 86 ? -14.079 -7.908 -1.443 1.00 94.25 86 ARG A C 1
ATOM 631 O O . ARG A 1 86 ? -14.944 -7.127 -1.833 1.00 94.25 86 ARG A O 1
ATOM 638 N N . VAL A 1 87 ? -13.275 -8.555 -2.278 1.00 94.25 87 VAL A N 1
ATOM 639 C CA . VAL A 1 87 ? -13.333 -8.490 -3.741 1.00 94.25 87 VAL A CA 1
ATOM 640 C C . VAL A 1 87 ? -13.544 -9.909 -4.277 1.00 94.25 87 VAL A C 1
ATOM 642 O O . VAL A 1 87 ? -12.578 -10.671 -4.372 1.00 94.25 87 VAL A O 1
ATOM 645 N N . PRO A 1 88 ? -14.789 -10.281 -4.626 1.00 90.50 88 PRO A N 1
ATOM 646 C CA . PRO A 1 88 ? -15.089 -11.598 -5.178 1.00 90.50 88 PRO A CA 1
ATOM 647 C C . PRO A 1 88 ? -14.413 -11.828 -6.533 1.00 90.50 88 PRO A C 1
ATOM 649 O O . PRO A 1 88 ? -14.382 -10.926 -7.377 1.00 90.50 88 PRO A O 1
ATOM 652 N N . ARG A 1 89 ? -13.882 -13.036 -6.751 1.00 84.19 89 ARG A N 1
ATOM 653 C CA . ARG A 1 89 ? -13.273 -13.479 -8.019 1.00 84.19 89 ARG A CA 1
ATOM 654 C C . ARG A 1 89 ? -13.542 -14.966 -8.244 1.00 84.19 89 ARG A C 1
ATOM 656 O O . ARG A 1 89 ? -13.702 -15.714 -7.284 1.00 84.19 89 ARG A O 1
ATOM 663 N N . ASP A 1 90 ? -13.503 -15.393 -9.504 1.00 79.69 90 ASP A N 1
ATOM 664 C CA . ASP A 1 90 ? -13.741 -16.793 -9.889 1.00 79.69 90 ASP A CA 1
ATOM 665 C C . ASP A 1 90 ? -12.721 -17.770 -9.273 1.00 79.69 90 ASP A C 1
ATOM 667 O O . ASP A 1 90 ? -13.064 -18.894 -8.919 1.00 79.69 90 ASP A O 1
ATOM 671 N N . GLU A 1 91 ? -11.470 -17.330 -9.106 1.00 74.56 91 GLU A N 1
ATOM 672 C CA . GLU A 1 91 ? -10.361 -18.131 -8.559 1.00 74.56 91 GLU A CA 1
ATOM 673 C C . GLU A 1 91 ? -10.230 -18.038 -7.026 1.00 74.56 91 GLU A C 1
ATOM 675 O O . GLU A 1 91 ? -9.275 -18.563 -6.455 1.00 74.56 91 GLU A O 1
ATOM 680 N N . GLY A 1 92 ? -11.183 -17.383 -6.354 1.00 78.50 92 GLY A N 1
ATOM 681 C CA . GLY A 1 92 ? -11.180 -17.162 -4.909 1.00 78.50 92 GLY A CA 1
ATOM 682 C C . GLY A 1 92 ? -11.094 -15.686 -4.535 1.00 78.50 92 GLY A C 1
ATOM 683 O O . GLY A 1 92 ? -10.492 -14.868 -5.233 1.00 78.50 92 GLY A O 1
ATOM 684 N N . ASP A 1 93 ? -11.713 -15.335 -3.413 1.00 87.00 93 ASP A N 1
ATOM 685 C CA . ASP A 1 93 ? -11.819 -13.945 -2.984 1.00 87.00 93 ASP A CA 1
ATOM 686 C C . ASP A 1 93 ? -10.455 -13.295 -2.741 1.00 87.00 93 ASP A C 1
ATOM 688 O O . ASP A 1 93 ? -9.476 -13.921 -2.326 1.00 87.00 93 ASP A O 1
ATOM 692 N N . ARG A 1 94 ? -10.407 -11.986 -2.970 1.00 90.69 94 ARG A N 1
ATOM 693 C CA . ARG A 1 94 ? -9.299 -11.122 -2.571 1.00 90.69 94 ARG A CA 1
ATOM 694 C C . ARG A 1 94 ? -9.775 -10.146 -1.511 1.00 90.69 94 ARG A C 1
ATOM 696 O O . ARG A 1 94 ? -10.943 -9.772 -1.483 1.00 90.69 94 ARG A O 1
ATOM 703 N N . TRP A 1 95 ? -8.855 -9.705 -0.666 1.00 93.81 95 TRP A N 1
ATOM 704 C CA . TRP A 1 95 ? -9.152 -8.748 0.393 1.00 93.81 95 TRP A CA 1
ATOM 705 C C . TRP A 1 95 ? -8.220 -7.552 0.294 1.00 93.81 95 TRP A C 1
ATOM 707 O O . TRP A 1 95 ? -6.999 -7.708 0.258 1.00 93.81 95 TRP A O 1
ATOM 717 N N . VAL A 1 96 ? -8.804 -6.355 0.254 1.00 96.44 96 VAL A N 1
ATOM 718 C CA . VAL A 1 96 ? -8.061 -5.093 0.277 1.00 96.44 96 VAL A CA 1
ATOM 719 C C . VAL A 1 96 ? -8.264 -4.425 1.627 1.00 96.44 96 VAL A C 1
ATOM 721 O O . VAL A 1 96 ? -9.393 -4.172 2.037 1.00 96.44 96 VAL A O 1
ATOM 724 N N . ALA A 1 97 ? -7.169 -4.120 2.315 1.00 96.31 97 ALA A N 1
ATOM 725 C CA . ALA A 1 97 ? -7.183 -3.410 3.582 1.00 96.31 97 ALA A CA 1
ATOM 726 C C . ALA A 1 97 ? -6.932 -1.915 3.368 1.00 96.31 97 ALA A C 1
ATOM 728 O O . ALA A 1 97 ? -5.835 -1.524 2.964 1.00 96.31 97 ALA A O 1
ATOM 729 N N . PHE A 1 98 ? -7.913 -1.072 3.688 1.00 96.38 98 PHE A N 1
ATOM 730 C CA . PHE A 1 98 ? -7.731 0.376 3.777 1.00 96.38 98 PHE A CA 1
ATOM 731 C C . PHE A 1 98 ? -7.399 0.772 5.213 1.00 96.38 98 PHE A C 1
ATOM 733 O O . PHE A 1 98 ? -8.161 0.478 6.134 1.00 96.38 98 PHE A O 1
ATOM 740 N N . THR A 1 99 ? -6.265 1.442 5.412 1.00 93.94 99 THR A N 1
ATOM 741 C CA . THR A 1 99 ? -5.796 1.832 6.750 1.00 93.94 99 THR A CA 1
ATOM 742 C C . THR A 1 99 ? -5.933 3.327 6.981 1.00 93.94 99 THR A C 1
ATOM 744 O O . THR A 1 99 ? -5.530 4.122 6.130 1.00 93.94 99 THR A O 1
ATOM 747 N N . PHE A 1 100 ? -6.381 3.700 8.175 1.00 89.38 100 PHE A N 1
ATOM 748 C CA . PHE A 1 100 ? -6.554 5.081 8.617 1.00 89.38 100 PHE A CA 1
ATOM 749 C C . PHE A 1 100 ? -5.813 5.303 9.937 1.00 89.38 100 PHE A C 1
ATOM 751 O O . PHE A 1 100 ? -5.852 4.441 10.820 1.00 89.38 100 PHE A O 1
ATOM 758 N N . GLY A 1 101 ? -5.129 6.442 10.084 1.00 86.25 101 GLY A N 1
ATOM 759 C CA . GLY A 1 101 ? -4.328 6.746 11.277 1.00 86.25 101 GLY A CA 1
ATOM 760 C C . GLY A 1 101 ? -3.317 5.635 11.588 1.00 86.25 101 GLY A C 1
ATOM 761 O O . GLY A 1 101 ? -2.564 5.201 10.715 1.00 86.25 101 GLY A O 1
ATOM 762 N N . LEU A 1 102 ? -3.345 5.120 12.820 1.00 84.94 102 LEU A N 1
ATOM 763 C CA . LEU A 1 102 ? -2.513 3.990 13.252 1.00 84.94 102 LEU A CA 1
ATOM 764 C C . LEU A 1 102 ? -2.982 2.610 12.748 1.00 84.94 102 LEU A C 1
ATOM 766 O O . LEU A 1 102 ? -2.424 1.591 13.145 1.00 84.94 102 LEU A O 1
ATOM 770 N N . GLY A 1 103 ? -3.970 2.541 11.852 1.00 86.31 103 GLY A N 1
ATOM 771 C CA . GLY A 1 103 ? -4.538 1.282 11.361 1.00 86.31 103 GLY A CA 1
AT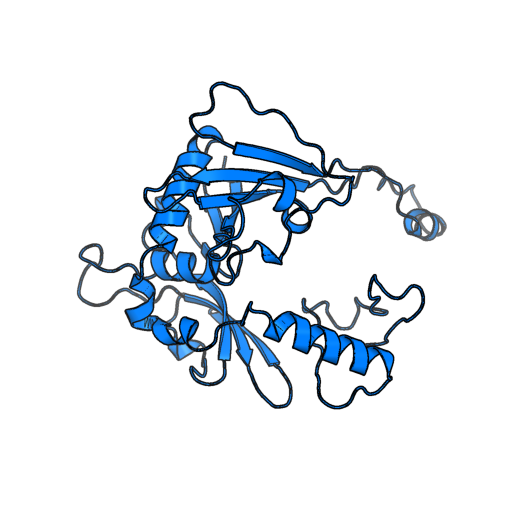OM 772 C C . GLY A 1 103 ? -3.516 0.316 10.759 1.00 86.31 103 GLY A C 1
ATOM 773 O O . GLY A 1 103 ? -3.686 -0.890 10.867 1.00 86.31 103 GLY A O 1
ATOM 774 N N . ARG A 1 104 ? -2.400 0.811 10.203 1.00 87.12 104 ARG A N 1
ATOM 775 C CA . ARG A 1 104 ? -1.324 -0.054 9.682 1.00 87.12 104 ARG A CA 1
ATOM 776 C C . ARG A 1 104 ? -0.758 -1.027 10.722 1.00 87.12 104 ARG A C 1
ATOM 778 O O . ARG A 1 104 ? -0.284 -2.086 10.344 1.00 87.12 104 ARG A O 1
ATOM 785 N N . TYR A 1 105 ? -0.793 -0.659 12.003 1.00 84.62 105 TYR A N 1
ATOM 786 C CA . TYR A 1 105 ? -0.286 -1.482 13.103 1.00 84.62 105 TYR A CA 1
ATOM 787 C C . TYR A 1 105 ? -1.285 -2.549 13.555 1.00 84.62 105 TYR A C 1
ATOM 789 O O . TYR A 1 105 ? -0.934 -3.407 14.354 1.00 84.62 105 TYR A O 1
ATOM 797 N N . LEU A 1 106 ? -2.524 -2.486 13.060 1.00 85.31 106 LEU A N 1
ATOM 798 C CA . LEU A 1 106 ? -3.515 -3.532 13.262 1.00 85.31 106 LEU A CA 1
ATOM 799 C C . LEU A 1 106 ? -3.373 -4.662 12.241 1.00 85.31 106 LEU A C 1
ATOM 801 O O . LEU A 1 106 ? -3.957 -5.710 12.455 1.00 85.31 106 LEU A O 1
ATOM 805 N N . LEU A 1 107 ? -2.651 -4.468 11.135 1.00 87.06 107 LEU A N 1
ATOM 806 C CA . LEU A 1 107 ? -2.482 -5.500 10.114 1.00 87.06 107 LEU A CA 1
ATOM 807 C C . LEU A 1 107 ? -1.356 -6.460 10.485 1.00 87.06 107 LEU A C 1
ATOM 809 O O . LEU A 1 107 ? -0.247 -6.026 10.801 1.00 87.06 107 LEU A O 1
ATOM 813 N N . GLU A 1 108 ? -1.633 -7.752 10.366 1.00 83.81 108 GLU A N 1
ATOM 814 C CA . GLU A 1 108 ? -0.619 -8.787 10.511 1.00 83.81 108 GLU A CA 1
ATOM 815 C C . GLU A 1 108 ? 0.263 -8.838 9.256 1.00 83.81 108 GLU A C 1
ATOM 817 O O . GLU A 1 108 ? -0.235 -8.916 8.127 1.00 83.81 108 GLU A O 1
ATOM 822 N N . ARG A 1 109 ? 1.585 -8.747 9.435 1.00 81.06 109 ARG A N 1
ATOM 823 C CA . ARG A 1 109 ? 2.518 -8.468 8.326 1.00 81.06 109 ARG A CA 1
ATOM 824 C C . ARG A 1 109 ? 2.625 -9.628 7.344 1.00 81.06 109 ARG A C 1
ATOM 826 O O . ARG A 1 109 ? 2.789 -9.387 6.148 1.00 81.06 109 ARG A O 1
ATOM 833 N N . ASP A 1 110 ? 2.486 -10.852 7.836 1.00 79.12 110 ASP A N 1
ATOM 834 C CA . ASP A 1 110 ? 2.599 -12.075 7.035 1.00 79.12 110 ASP A CA 1
ATOM 835 C C . ASP A 1 110 ? 1.452 -12.252 6.046 1.00 79.12 110 ASP A C 1
ATOM 837 O O . ASP A 1 110 ? 1.589 -12.934 5.030 1.00 79.12 110 ASP A O 1
ATOM 841 N N . TRP A 1 111 ? 0.325 -11.591 6.307 1.00 83.88 111 TRP A N 1
ATOM 842 C CA . TRP A 1 111 ? -0.805 -11.575 5.393 1.00 83.88 111 TRP A CA 1
ATOM 843 C C . TRP A 1 111 ? -0.674 -10.513 4.305 1.00 83.88 111 TRP A C 1
ATOM 845 O O . TRP A 1 111 ? -1.505 -10.491 3.407 1.00 83.88 111 TRP A O 1
ATOM 855 N N . LEU A 1 112 ? 0.333 -9.635 4.332 1.00 87.81 112 LEU A N 1
ATOM 856 C CA . LEU A 1 112 ? 0.462 -8.555 3.353 1.00 87.81 112 LEU A CA 1
ATOM 857 C C . LEU A 1 112 ? 1.152 -9.028 2.073 1.00 87.81 112 LEU A C 1
ATOM 859 O O . LEU A 1 112 ? 2.271 -9.542 2.093 1.00 87.81 112 LEU A O 1
ATOM 863 N N . GLU A 1 113 ? 0.520 -8.776 0.930 1.00 89.94 113 GLU A N 1
ATOM 864 C CA . GLU A 1 113 ? 1.115 -9.031 -0.377 1.00 89.94 113 GLU A CA 1
ATOM 865 C C . GLU A 1 113 ? 2.264 -8.042 -0.625 1.00 89.94 113 GLU A C 1
ATOM 867 O O . GLU A 1 113 ? 2.069 -6.875 -0.984 1.00 89.94 113 GLU A O 1
ATOM 872 N N . ARG A 1 114 ? 3.495 -8.507 -0.386 1.00 87.62 114 ARG A N 1
ATOM 873 C CA . ARG A 1 114 ? 4.721 -7.727 -0.593 1.00 87.62 114 ARG A CA 1
ATOM 874 C C . ARG A 1 114 ? 4.791 -7.225 -2.038 1.00 87.62 114 ARG A C 1
ATOM 876 O O . ARG A 1 114 ? 4.551 -7.961 -2.987 1.00 87.62 114 ARG A O 1
ATOM 883 N N . GLY A 1 115 ? 5.127 -5.947 -2.206 1.00 89.31 115 GLY A N 1
ATOM 884 C CA . GLY A 1 115 ? 5.221 -5.320 -3.527 1.00 89.31 115 GLY A CA 1
ATOM 885 C C . GLY A 1 115 ? 3.879 -5.058 -4.226 1.00 89.31 115 GLY A C 1
ATOM 886 O O . GLY A 1 115 ? 3.892 -4.584 -5.363 1.00 89.31 115 GLY A O 1
ATOM 887 N N . PHE A 1 116 ? 2.731 -5.303 -3.576 1.00 93.94 116 PHE A N 1
ATOM 888 C CA . PHE A 1 116 ? 1.410 -4.970 -4.123 1.00 93.94 116 PHE A CA 1
ATOM 889 C C . PHE A 1 116 ? 1.352 -3.525 -4.626 1.00 93.94 116 PHE A C 1
ATOM 891 O O . PHE A 1 116 ? 1.081 -3.282 -5.804 1.00 93.94 116 PHE A O 1
ATOM 898 N N . GLY A 1 117 ? 1.643 -2.561 -3.751 1.00 95.69 117 GLY A N 1
ATOM 899 C CA . GLY A 1 117 ? 1.565 -1.154 -4.111 1.00 95.69 117 GLY A CA 1
ATOM 900 C C . GLY A 1 117 ? 2.586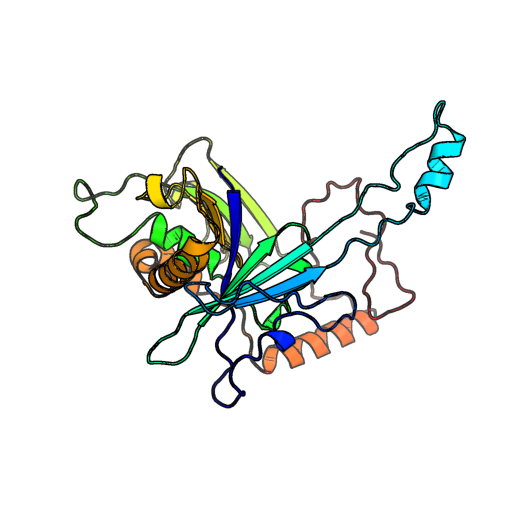 -0.741 -5.158 1.00 95.69 117 GLY A C 1
ATOM 901 O O . GLY A 1 117 ? 2.270 0.090 -6.006 1.00 95.69 117 GLY A O 1
ATOM 902 N N . LEU A 1 118 ? 3.782 -1.329 -5.131 1.00 94.38 118 LEU A N 1
ATOM 903 C CA . LEU A 1 118 ? 4.832 -1.113 -6.119 1.00 94.38 118 LEU A CA 1
ATOM 904 C C . LEU A 1 118 ? 4.332 -1.499 -7.516 1.00 94.38 118 LEU A C 1
ATOM 906 O O . LEU A 1 118 ? 4.357 -0.666 -8.422 1.00 94.38 118 LEU A O 1
ATOM 910 N N . ARG A 1 119 ? 3.787 -2.713 -7.664 1.00 94.12 119 ARG A N 1
ATOM 911 C CA . ARG A 1 119 ? 3.206 -3.201 -8.923 1.00 94.12 119 ARG A CA 1
ATOM 912 C C . ARG A 1 119 ? 2.043 -2.330 -9.390 1.00 94.12 119 ARG A C 1
ATOM 914 O O . ARG A 1 119 ? 2.031 -1.912 -10.544 1.00 94.12 119 ARG A O 1
ATOM 921 N N . VAL A 1 120 ? 1.102 -2.002 -8.500 1.00 96.25 120 VAL A N 1
ATOM 922 C CA . VAL A 1 120 ? -0.037 -1.123 -8.827 1.00 96.25 120 VAL A CA 1
ATOM 923 C C . VAL A 1 120 ? 0.450 0.241 -9.316 1.00 96.25 120 VAL A C 1
ATOM 925 O O . VAL A 1 120 ? 0.012 0.711 -10.360 1.00 96.25 120 VAL A O 1
ATOM 928 N N . CYS A 1 121 ? 1.387 0.867 -8.603 1.00 96.38 121 CYS A N 1
ATOM 929 C CA . CYS A 1 121 ? 1.935 2.174 -8.961 1.00 96.38 121 CYS A CA 1
ATOM 930 C C . CYS A 1 121 ? 2.576 2.164 -10.358 1.00 96.38 121 CYS A C 1
ATOM 932 O O . CYS A 1 121 ? 2.308 3.057 -11.164 1.00 96.38 121 CYS A O 1
ATOM 934 N N . LEU A 1 122 ? 3.369 1.134 -10.670 1.00 94.38 122 LEU A N 1
ATOM 935 C CA . LEU A 1 122 ? 4.002 0.993 -11.981 1.00 94.38 122 LEU A CA 1
ATOM 936 C C . LEU A 1 122 ? 2.982 0.727 -13.095 1.00 94.38 122 LEU A C 1
ATOM 938 O O . LEU A 1 122 ? 3.071 1.373 -14.136 1.00 94.38 122 LEU A O 1
ATOM 942 N N . ASN A 1 123 ? 1.985 -0.134 -12.866 1.00 93.75 123 ASN A N 1
ATOM 943 C CA . ASN A 1 123 ? 0.912 -0.392 -13.834 1.00 93.75 123 ASN A CA 1
ATOM 944 C C . ASN A 1 123 ? 0.081 0.867 -14.127 1.00 93.75 123 ASN A C 1
ATOM 946 O O . ASN A 1 123 ? -0.241 1.139 -15.278 1.00 93.75 123 ASN A O 1
ATOM 950 N N . LEU A 1 124 ? -0.215 1.692 -13.116 1.00 93.88 124 LEU A N 1
ATOM 951 C CA . LEU A 1 124 ? -0.927 2.962 -13.318 1.00 93.88 124 LEU A CA 1
ATOM 952 C C . LEU A 1 124 ? -0.092 4.006 -14.062 1.00 93.88 124 LEU A C 1
ATOM 954 O O . LEU A 1 124 ? -0.638 4.839 -14.791 1.00 93.88 124 LEU A O 1
ATOM 958 N N . ALA A 1 125 ? 1.222 4.015 -13.843 1.00 92.44 125 ALA A N 1
ATOM 959 C CA . ALA A 1 125 ? 2.129 4.946 -14.502 1.00 92.44 125 ALA A CA 1
ATOM 960 C C . ALA A 1 125 ? 2.460 4.517 -15.941 1.00 92.44 125 ALA A C 1
ATOM 962 O O . ALA A 1 125 ? 2.653 5.379 -16.799 1.00 92.44 125 ALA A O 1
ATOM 963 N N . TYR A 1 126 ? 2.510 3.213 -16.217 1.00 89.62 126 TYR A N 1
ATOM 964 C CA . TYR A 1 126 ? 2.953 2.648 -17.491 1.00 89.62 126 TYR A CA 1
ATOM 965 C C . TYR A 1 126 ? 2.044 1.498 -17.982 1.00 89.62 126 TYR A C 1
ATOM 967 O O . TYR A 1 126 ? 2.531 0.378 -18.120 1.00 89.62 126 TYR A O 1
ATOM 975 N N . PRO A 1 127 ? 0.750 1.750 -18.265 1.00 85.88 127 PRO A N 1
ATOM 976 C CA . PRO A 1 127 ? -0.156 0.739 -18.811 1.00 85.88 127 PRO A CA 1
ATOM 977 C C . PRO A 1 127 ? 0.160 0.403 -20.282 1.00 85.88 127 PRO A C 1
ATOM 979 O O . PRO A 1 127 ? 0.735 1.227 -21.006 1.00 85.88 127 PRO A O 1
ATOM 982 N N . ARG A 1 128 ? -0.256 -0.781 -20.751 1.00 76.75 128 ARG A N 1
ATOM 983 C CA . ARG A 1 128 ? -0.174 -1.198 -22.167 1.00 76.75 128 ARG A CA 1
ATOM 984 C C . ARG A 1 128 ? -1.337 -0.609 -22.994 1.00 76.75 128 ARG A C 1
ATOM 986 O O . ARG A 1 128 ? -2.446 -0.456 -22.492 1.00 76.75 128 ARG A O 1
ATOM 993 N N . GLY A 1 129 ? -1.118 -0.332 -24.289 1.00 62.97 129 GLY A N 1
ATOM 994 C CA . GLY A 1 129 ? -2.192 -0.076 -25.278 1.00 62.97 129 GLY A CA 1
ATOM 995 C C . GLY A 1 129 ? -2.434 1.379 -25.739 1.00 62.97 129 GLY A C 1
ATOM 996 O O . GLY A 1 129 ? -1.703 2.301 -25.392 1.00 62.97 129 GLY A O 1
ATOM 997 N N . GLU A 1 130 ? -3.476 1.574 -26.564 1.00 47.59 130 GLU A N 1
ATOM 998 C CA . GLU A 1 130 ? -3.799 2.783 -27.369 1.00 47.59 130 GLU A CA 1
ATOM 999 C C . GLU A 1 130 ? -4.064 4.095 -26.590 1.00 47.59 130 GLU A C 1
ATOM 1001 O O . GLU A 1 130 ? -4.198 5.154 -27.200 1.00 47.59 130 GLU A O 1
ATOM 1006 N N . ALA A 1 131 ? -4.084 4.083 -25.251 1.00 48.34 131 ALA A N 1
ATOM 1007 C CA . ALA A 1 131 ? -4.158 5.301 -24.422 1.00 48.34 131 ALA A CA 1
ATOM 1008 C C . ALA A 1 131 ? -2.871 6.160 -24.482 1.00 48.34 131 ALA A C 1
ATOM 1010 O O . ALA A 1 131 ? -2.804 7.277 -23.960 1.00 48.34 131 ALA A O 1
ATOM 1011 N N . LEU A 1 132 ? -1.835 5.621 -25.119 1.00 48.38 132 LEU A N 1
ATOM 1012 C CA . LEU A 1 132 ? -0.621 6.298 -25.529 1.00 48.38 132 LEU A CA 1
ATOM 1013 C C . LEU A 1 132 ? -0.899 7.172 -26.757 1.00 48.38 132 LEU A C 1
ATOM 1015 O O . LEU A 1 132 ? -0.974 6.677 -27.878 1.00 48.38 132 LEU A O 1
ATOM 1019 N N . GLY A 1 133 ? -0.971 8.489 -26.582 1.00 46.03 133 GLY A N 1
ATOM 1020 C CA . GLY A 1 133 ? -0.747 9.405 -27.700 1.00 46.03 133 GLY A CA 1
ATOM 1021 C C . GLY A 1 133 ? 0.645 9.172 -28.308 1.00 46.03 133 GLY A C 1
ATOM 1022 O O . GLY A 1 133 ? 1.612 9.794 -27.881 1.00 46.03 133 GLY A O 1
ATOM 1023 N N . GLY A 1 134 ? 0.747 8.269 -29.287 1.00 51.31 134 GLY A N 1
ATOM 1024 C CA . GLY A 1 134 ? 1.970 7.941 -30.021 1.00 51.31 134 GLY A CA 1
ATOM 1025 C C . GLY A 1 134 ? 2.941 6.962 -29.327 1.00 51.31 134 GLY A C 1
ATOM 1026 O O . GLY A 1 134 ? 2.732 6.557 -28.187 1.00 51.31 134 GLY A O 1
ATOM 1027 N N . PRO A 1 135 ? 4.033 6.571 -30.014 1.00 52.56 135 PRO A N 1
ATOM 1028 C CA . PRO A 1 135 ? 4.867 5.407 -29.672 1.00 52.56 135 PRO A CA 1
ATOM 1029 C C . PRO A 1 135 ? 5.702 5.504 -28.377 1.00 52.56 135 PRO A C 1
ATOM 1031 O O . PRO A 1 135 ? 6.366 4.531 -28.022 1.00 52.56 135 PRO A O 1
ATOM 1034 N N . THR A 1 136 ? 5.666 6.618 -27.633 1.00 61.03 136 THR A N 1
ATOM 1035 C CA . THR A 1 136 ? 6.493 6.798 -26.426 1.00 61.03 136 THR A CA 1
ATOM 1036 C C . THR A 1 136 ? 5.738 7.553 -25.328 1.00 61.03 136 THR A C 1
ATOM 1038 O O . THR A 1 136 ? 5.522 8.759 -25.429 1.00 61.03 136 THR A O 1
ATOM 1041 N N . LEU A 1 137 ? 5.375 6.861 -24.239 1.00 68.75 137 LEU A N 1
ATOM 1042 C CA . LEU A 1 137 ? 4.887 7.499 -23.007 1.00 68.75 137 LEU A CA 1
ATOM 1043 C C . LEU A 1 137 ? 5.987 8.415 -22.445 1.00 68.75 137 LEU A C 1
ATOM 1045 O O . LEU A 1 137 ? 7.138 7.975 -22.346 1.00 68.75 137 LEU A O 1
ATOM 1049 N N . PRO A 1 138 ? 5.663 9.651 -22.022 1.00 83.69 138 PRO A N 1
ATOM 1050 C CA . PRO A 1 138 ? 6.627 10.485 -21.325 1.00 83.69 138 PRO A CA 1
ATOM 1051 C C . PRO A 1 138 ? 7.063 9.821 -20.010 1.00 83.69 138 PRO A C 1
ATOM 1053 O O . PRO A 1 138 ? 6.319 9.022 -19.431 1.00 83.69 138 PRO A O 1
ATOM 1056 N N . PRO A 1 139 ? 8.251 10.171 -19.496 1.00 88.00 139 PRO A N 1
ATOM 1057 C CA . PRO A 1 139 ? 8.681 9.716 -18.186 1.00 88.00 139 PRO A CA 1
ATOM 1058 C C . PRO A 1 139 ? 7.718 10.174 -17.090 1.00 88.00 139 PRO A C 1
ATOM 1060 O O . PRO A 1 139 ? 7.251 11.316 -17.098 1.00 88.00 139 PRO A O 1
ATOM 1063 N N . ARG A 1 140 ? 7.448 9.290 -16.125 1.00 92.38 140 ARG A N 1
ATOM 1064 C CA . ARG A 1 140 ? 6.447 9.487 -15.064 1.00 92.38 140 ARG A CA 1
ATOM 1065 C C . ARG A 1 140 ? 6.973 9.205 -13.659 1.00 92.38 140 ARG A C 1
ATOM 1067 O O . ARG A 1 140 ? 6.292 9.560 -12.701 1.00 92.38 140 ARG A O 1
ATOM 1074 N N . LEU A 1 141 ? 8.166 8.631 -13.518 1.00 94.25 141 LEU A N 1
ATOM 1075 C CA . LEU A 1 141 ? 8.780 8.363 -12.217 1.00 94.25 141 LEU A CA 1
ATOM 1076 C C . LEU A 1 141 ? 9.265 9.653 -11.553 1.00 94.25 141 LEU A C 1
ATOM 1078 O O . LEU A 1 141 ? 9.773 10.556 -12.217 1.00 94.25 141 LEU A O 1
ATOM 1082 N N . LYS A 1 142 ? 9.121 9.726 -10.230 1.00 94.38 142 LYS A N 1
ATOM 1083 C CA . LYS A 1 142 ? 9.483 10.886 -9.403 1.00 94.38 142 LYS A CA 1
ATOM 1084 C C . LYS A 1 142 ? 10.420 10.519 -8.260 1.00 94.38 142 LYS A C 1
ATOM 1086 O O . LYS A 1 142 ? 11.353 11.268 -7.981 1.00 94.38 142 LYS A O 1
ATOM 1091 N N . THR A 1 143 ? 10.172 9.384 -7.617 1.00 95.25 143 THR A N 1
ATOM 1092 C CA . THR A 1 143 ? 10.986 8.878 -6.510 1.00 95.25 143 THR A CA 1
ATOM 1093 C C . THR A 1 143 ? 11.157 7.377 -6.661 1.00 95.25 143 THR A C 1
ATOM 1095 O O . THR A 1 143 ? 10.187 6.702 -7.002 1.00 95.25 143 THR A O 1
ATOM 1098 N N . ILE A 1 144 ? 12.348 6.873 -6.359 1.00 94.06 144 ILE A N 1
ATOM 1099 C CA . ILE A 1 144 ? 12.626 5.449 -6.182 1.00 94.06 144 ILE A CA 1
ATOM 1100 C C . ILE A 1 144 ? 13.323 5.265 -4.836 1.00 94.06 144 ILE A C 1
ATOM 1102 O O . ILE A 1 144 ? 14.283 5.976 -4.536 1.00 94.06 144 ILE A O 1
ATOM 1106 N N . ASN A 1 145 ? 12.824 4.318 -4.048 1.00 92.12 145 ASN A N 1
ATOM 1107 C CA . ASN A 1 145 ? 13.520 3.764 -2.896 1.00 92.12 145 ASN A CA 1
ATOM 1108 C C . ASN A 1 145 ? 14.058 2.390 -3.299 1.00 92.12 145 ASN A C 1
ATOM 1110 O O . ASN A 1 145 ? 13.309 1.597 -3.881 1.00 92.12 145 ASN A O 1
ATOM 1114 N N . ALA A 1 146 ? 15.319 2.111 -3.001 1.00 90.56 146 ALA A N 1
ATOM 1115 C CA . ALA A 1 146 ? 15.942 0.834 -3.306 1.00 90.56 146 ALA A CA 1
ATOM 1116 C C . ALA A 1 146 ? 16.876 0.389 -2.185 1.00 90.56 146 ALA A C 1
ATOM 1118 O O . ALA A 1 146 ? 17.523 1.230 -1.567 1.00 90.56 146 ALA A O 1
ATOM 1119 N N . ASN A 1 147 ? 16.962 -0.923 -1.989 1.00 87.62 147 ASN A N 1
ATOM 1120 C CA . ASN A 1 147 ? 17.904 -1.554 -1.077 1.00 87.62 147 ASN A CA 1
ATOM 1121 C C . ASN A 1 147 ? 18.952 -2.278 -1.919 1.00 87.62 147 ASN A C 1
ATOM 1123 O O . ASN A 1 147 ? 18.599 -3.166 -2.699 1.00 87.62 147 ASN A O 1
ATOM 1127 N N . THR A 1 148 ? 20.213 -1.896 -1.788 1.00 85.38 148 THR A N 1
ATOM 1128 C CA . THR A 1 148 ? 21.318 -2.528 -2.505 1.00 85.38 148 THR A CA 1
ATOM 1129 C C . THR A 1 148 ? 21.791 -3.744 -1.720 1.00 85.38 148 THR A C 1
ATOM 1131 O O . THR A 1 148 ? 22.090 -3.649 -0.530 1.00 85.38 148 THR A O 1
ATOM 1134 N N . ILE A 1 149 ? 21.839 -4.900 -2.383 1.00 80.19 149 ILE A N 1
ATOM 1135 C CA . ILE A 1 149 ? 22.335 -6.145 -1.791 1.00 80.19 149 ILE A CA 1
ATOM 1136 C C . ILE A 1 149 ? 23.854 -6.212 -1.982 1.00 80.19 149 ILE A C 1
ATOM 1138 O O . ILE A 1 149 ? 24.327 -6.578 -3.061 1.00 80.19 149 ILE A O 1
ATOM 1142 N N . GLU A 1 150 ? 24.607 -5.875 -0.937 1.00 80.56 150 GLU A N 1
ATOM 1143 C CA . GLU A 1 150 ? 26.068 -6.022 -0.850 1.00 80.56 150 GLU A CA 1
ATOM 1144 C C . GLU A 1 150 ? 26.468 -6.673 0.490 1.00 80.56 150 GLU A C 1
ATOM 1146 O O . GLU A 1 150 ? 25.602 -7.183 1.200 1.00 80.56 150 GLU A O 1
ATOM 1151 N N . GLU A 1 151 ? 27.771 -6.733 0.802 1.00 75.06 151 GLU A N 1
ATOM 1152 C CA . GLU A 1 151 ? 28.256 -7.219 2.109 1.00 75.06 151 GLU A CA 1
ATOM 1153 C C . GLU A 1 151 ? 27.667 -6.391 3.253 1.00 75.06 151 GLU A C 1
ATOM 1155 O O . GLU A 1 151 ? 27.293 -6.970 4.262 1.00 75.06 151 GLU A O 1
ATOM 1160 N N . VAL A 1 152 ? 27.509 -5.080 3.022 1.00 73.69 152 VAL A N 1
ATOM 1161 C CA . VAL A 1 152 ? 26.726 -4.162 3.850 1.00 73.69 152 VAL A CA 1
ATOM 1162 C C . VAL A 1 152 ? 25.501 -3.712 3.064 1.00 73.69 152 VAL A C 1
ATOM 1164 O O . VAL A 1 152 ? 25.612 -3.308 1.907 1.00 73.69 152 VAL A O 1
ATOM 1167 N N . SER A 1 153 ? 24.315 -3.804 3.664 1.00 72.94 153 SER A N 1
ATOM 1168 C CA . SER A 1 153 ? 23.079 -3.386 2.999 1.00 72.94 153 SER A CA 1
ATOM 1169 C C . SER A 1 153 ? 22.918 -1.864 3.004 1.00 72.94 153 SER A C 1
ATOM 1171 O O . SER A 1 153 ? 22.877 -1.262 4.077 1.00 72.94 153 SER A O 1
ATOM 1173 N N . ASP A 1 154 ? 22.704 -1.270 1.829 1.00 83.00 154 ASP A N 1
ATOM 1174 C CA . ASP A 1 154 ? 22.487 0.174 1.680 1.00 83.00 154 ASP A CA 1
ATOM 1175 C C . ASP A 1 154 ? 21.039 0.487 1.274 1.00 83.00 154 ASP A C 1
ATOM 1177 O O . ASP A 1 154 ? 20.568 0.057 0.218 1.00 83.00 154 ASP A O 1
ATOM 1181 N N . GLU A 1 155 ? 20.326 1.290 2.070 1.00 86.44 155 GLU A N 1
ATOM 1182 C CA . GLU A 1 155 ? 19.034 1.862 1.670 1.00 86.44 155 GLU A CA 1
ATOM 1183 C C . GLU A 1 155 ? 19.239 3.225 0.995 1.00 86.44 155 GLU A C 1
ATOM 1185 O O . GLU A 1 155 ? 19.819 4.155 1.556 1.00 86.44 155 GLU A O 1
ATOM 1190 N N . THR A 1 156 ? 18.714 3.379 -0.222 1.00 88.94 156 THR A N 1
ATOM 1191 C CA . THR A 1 156 ? 18.784 4.631 -0.979 1.00 88.94 156 THR A CA 1
ATOM 1192 C C . THR A 1 156 ? 17.398 5.163 -1.311 1.00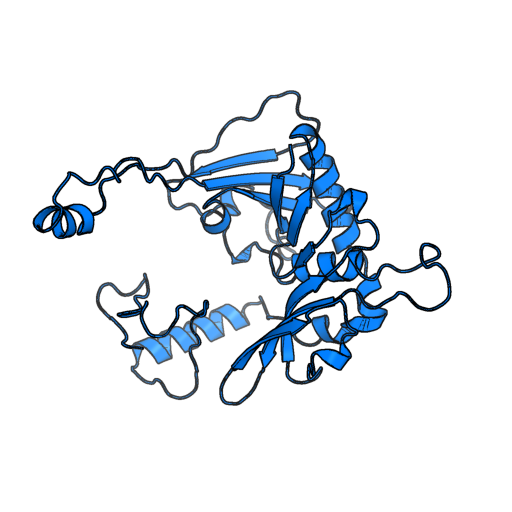 88.94 156 THR A C 1
ATOM 1194 O O . THR A 1 156 ? 16.511 4.450 -1.781 1.00 88.94 156 THR A O 1
ATOM 1197 N N . ARG A 1 157 ? 17.220 6.477 -1.146 1.00 92.12 157 ARG A N 1
ATOM 1198 C CA . ARG A 1 157 ? 16.057 7.220 -1.641 1.00 92.12 157 ARG A CA 1
ATOM 1199 C C . ARG A 1 157 ? 16.503 8.255 -2.660 1.00 92.12 157 ARG A C 1
ATOM 1201 O O . ARG A 1 157 ? 17.143 9.247 -2.324 1.00 92.12 157 ARG A O 1
ATOM 1208 N N . ARG A 1 158 ? 16.098 8.071 -3.915 1.00 92.69 158 ARG A N 1
ATOM 1209 C CA . ARG A 1 158 ? 16.447 8.954 -5.033 1.00 92.69 158 ARG A CA 1
ATOM 1210 C C . ARG A 1 158 ? 15.198 9.676 -5.525 1.00 92.69 158 ARG A C 1
ATOM 1212 O O . ARG A 1 158 ? 14.198 9.044 -5.858 1.00 92.69 158 ARG A O 1
ATOM 1219 N N . ARG A 1 159 ? 15.234 11.011 -5.568 1.00 93.06 159 ARG A N 1
ATOM 1220 C CA . ARG A 1 159 ? 14.090 11.861 -5.938 1.00 93.06 159 ARG A CA 1
ATOM 1221 C C . ARG A 1 159 ? 14.478 12.862 -7.016 1.00 93.06 159 ARG A C 1
ATOM 1223 O O . ARG A 1 159 ? 15.411 13.637 -6.845 1.00 93.06 159 ARG A O 1
ATOM 1230 N N . ALA A 1 160 ? 13.703 12.891 -8.091 1.00 89.12 160 ALA A N 1
ATOM 1231 C CA . ALA A 1 160 ? 13.848 13.864 -9.160 1.00 89.12 160 ALA A CA 1
ATOM 1232 C C . ALA A 1 160 ? 12.945 15.088 -8.924 1.00 89.12 160 ALA A C 1
ATOM 1234 O O . ALA A 1 160 ? 11.846 14.994 -8.366 1.00 89.12 160 ALA A O 1
ATOM 1235 N N . SER A 1 161 ? 13.401 16.261 -9.372 1.00 87.00 161 SER A N 1
ATOM 1236 C CA . SER A 1 161 ? 12.632 17.515 -9.306 1.00 87.00 161 SER A CA 1
ATOM 1237 C C . SER A 1 161 ? 11.427 17.527 -10.258 1.00 87.00 161 SER A C 1
ATOM 1239 O O . SER A 1 161 ? 10.430 18.198 -9.999 1.00 87.00 161 SER A O 1
ATOM 1241 N N . ARG A 1 162 ? 11.500 16.745 -11.337 1.00 87.56 162 ARG A N 1
ATOM 1242 C CA . ARG A 1 162 ? 10.456 16.525 -12.347 1.00 87.56 162 ARG A CA 1
ATOM 1243 C C . ARG A 1 162 ? 10.344 15.039 -12.661 1.00 87.56 162 ARG A C 1
ATOM 1245 O O . ARG A 1 162 ? 11.147 14.255 -12.165 1.00 87.56 162 ARG A O 1
ATOM 1252 N N . SER A 1 163 ? 9.374 14.650 -13.484 1.00 89.12 163 SER A N 1
ATOM 1253 C CA . SER A 1 163 ? 9.331 13.266 -13.935 1.00 89.12 163 SER A CA 1
ATOM 1254 C C . SER A 1 163 ? 10.529 12.945 -14.832 1.00 89.12 163 SER A C 1
ATOM 1256 O O . SER A 1 163 ? 10.885 13.728 -15.721 1.00 89.12 163 SER A O 1
ATOM 1258 N N . VAL A 1 164 ? 11.174 11.810 -14.570 1.00 89.62 164 VAL A N 1
ATOM 1259 C CA . VAL A 1 164 ? 12.347 11.341 -15.321 1.00 89.62 164 VAL A CA 1
ATOM 1260 C C . VAL A 1 164 ? 12.229 9.846 -15.649 1.00 89.62 164 VAL A C 1
ATOM 1262 O O . VAL A 1 164 ? 11.437 9.145 -15.013 1.00 89.62 164 VAL A O 1
ATOM 1265 N N . PRO A 1 165 ? 12.922 9.366 -16.695 1.00 88.69 165 PRO A N 1
ATOM 1266 C CA . PRO A 1 165 ? 13.039 7.939 -16.986 1.00 88.69 165 PRO A CA 1
ATOM 1267 C C . PRO A 1 165 ? 13.703 7.157 -15.839 1.00 88.69 165 PRO A C 1
ATOM 1269 O O . PRO A 1 165 ? 14.290 7.755 -14.936 1.00 88.69 165 PRO A O 1
ATOM 1272 N N . LEU A 1 166 ? 13.614 5.824 -15.865 1.00 88.50 166 LEU A N 1
ATOM 1273 C CA . LEU A 1 166 ? 14.205 4.961 -14.831 1.00 88.50 166 LEU A CA 1
ATOM 1274 C C . LEU A 1 166 ? 15.731 5.113 -14.771 1.00 88.50 166 LEU A C 1
ATOM 1276 O O . LEU A 1 166 ? 16.315 5.151 -13.691 1.00 88.50 166 LEU A O 1
ATOM 1280 N N . GLU A 1 167 ? 16.362 5.255 -15.930 1.00 89.06 167 GLU A N 1
ATOM 1281 C CA . GLU A 1 167 ? 17.810 5.324 -16.117 1.00 89.06 167 GLU A CA 1
ATOM 1282 C C . GLU A 1 167 ? 18.424 6.500 -15.343 1.00 89.06 167 GLU A C 1
ATOM 1284 O O . GLU A 1 167 ? 19.549 6.422 -14.855 1.00 89.06 167 GLU A O 1
ATOM 1289 N N . ASN A 1 168 ? 17.657 7.577 -15.150 1.00 89.56 168 ASN A N 1
ATOM 1290 C CA . ASN A 1 168 ? 18.075 8.754 -14.393 1.00 89.56 168 ASN A CA 1
ATOM 1291 C C . ASN A 1 168 ? 18.210 8.506 -12.885 1.00 89.56 168 ASN A C 1
ATOM 1293 O O . ASN A 1 168 ? 18.810 9.333 -12.200 1.00 89.56 168 ASN A O 1
ATOM 1297 N N . PHE A 1 169 ? 17.642 7.419 -12.361 1.00 89.06 169 PHE A N 1
ATOM 1298 C CA . PHE A 1 169 ? 17.787 7.050 -10.955 1.00 89.06 169 PHE A CA 1
ATOM 1299 C C . PHE A 1 169 ? 19.029 6.192 -10.697 1.00 89.06 169 PHE A C 1
ATOM 1301 O O . PHE A 1 169 ? 19.337 5.961 -9.538 1.00 89.06 169 PHE A O 1
ATOM 1308 N N . GLY A 1 170 ? 19.753 5.734 -11.727 1.00 88.38 170 GLY A N 1
ATOM 1309 C CA . GLY A 1 170 ? 20.989 4.965 -11.536 1.00 88.38 170 GLY A CA 1
ATOM 1310 C C . GLY A 1 170 ? 20.792 3.654 -10.768 1.00 88.38 170 GLY A C 1
ATOM 1311 O O . GLY A 1 170 ? 21.654 3.283 -9.980 1.00 88.38 170 GLY A O 1
ATOM 1312 N N . ILE A 1 171 ? 19.640 3.003 -10.959 1.00 88.19 171 ILE A N 1
ATOM 1313 C CA . ILE A 1 171 ? 19.312 1.711 -10.345 1.00 88.19 171 ILE A CA 1
ATOM 1314 C C . ILE A 1 171 ? 20.126 0.605 -11.023 1.00 88.19 171 ILE A C 1
ATOM 1316 O O . ILE A 1 171 ? 20.025 0.433 -12.242 1.00 88.19 171 ILE A O 1
ATOM 1320 N N . ASP A 1 172 ? 20.889 -0.168 -10.249 1.00 87.44 172 ASP A N 1
ATOM 1321 C CA . ASP A 1 172 ? 21.520 -1.394 -10.747 1.00 87.44 172 ASP A CA 1
ATOM 1322 C C . ASP A 1 172 ? 20.512 -2.547 -10.702 1.00 87.44 172 ASP A C 1
ATOM 1324 O O . ASP A 1 172 ? 20.265 -3.146 -9.661 1.00 87.44 172 ASP A O 1
ATOM 1328 N N . VAL A 1 173 ? 19.959 -2.914 -11.858 1.00 84.19 173 VAL A N 1
ATOM 1329 C CA . VAL A 1 173 ? 18.948 -3.980 -11.993 1.00 84.19 173 VAL A CA 1
ATOM 1330 C C . VAL A 1 173 ? 19.384 -5.363 -11.481 1.00 84.19 173 VAL A C 1
ATOM 1332 O O . VAL A 1 173 ? 18.550 -6.267 -11.416 1.00 84.19 173 VAL A O 1
ATOM 1335 N N . ARG A 1 174 ? 20.674 -5.571 -11.179 1.00 83.00 174 ARG A N 1
ATOM 1336 C CA . ARG A 1 174 ? 21.207 -6.830 -10.634 1.00 83.00 174 ARG A CA 1
ATOM 1337 C C . ARG A 1 174 ? 21.351 -6.825 -9.114 1.00 83.00 174 ARG A C 1
ATOM 1339 O O . ARG A 1 174 ? 21.383 -7.909 -8.539 1.00 83.00 174 ARG A O 1
ATOM 1346 N N . ARG A 1 175 ? 21.495 -5.651 -8.496 1.00 84.81 175 ARG A N 1
ATOM 1347 C CA . ARG A 1 175 ? 21.843 -5.498 -7.070 1.00 84.81 175 ARG A CA 1
ATOM 1348 C C . ARG A 1 175 ? 20.802 -4.717 -6.279 1.00 84.81 175 ARG A C 1
ATOM 1350 O O . ARG A 1 175 ? 20.614 -4.992 -5.098 1.00 84.81 175 ARG A O 1
ATOM 1357 N N . ASP A 1 176 ? 20.118 -3.783 -6.930 1.00 87.12 176 ASP A N 1
ATOM 1358 C CA . ASP A 1 176 ? 19.150 -2.897 -6.302 1.00 87.12 176 ASP A CA 1
ATOM 1359 C C . ASP A 1 176 ? 17.766 -3.557 -6.285 1.00 87.12 176 ASP A C 1
ATOM 1361 O O . ASP A 1 176 ? 17.103 -3.726 -7.315 1.00 87.12 176 ASP A O 1
ATOM 1365 N N . LEU A 1 177 ? 17.282 -3.868 -5.086 1.00 87.44 177 LEU A N 1
ATOM 1366 C CA . LEU A 1 177 ? 15.896 -4.239 -4.851 1.00 87.44 177 LEU A CA 1
ATOM 1367 C C . LEU A 1 177 ? 15.040 -2.973 -4.759 1.00 87.44 177 LEU A C 1
ATOM 1369 O O . LEU A 1 177 ? 15.143 -2.214 -3.798 1.00 87.44 177 LEU A O 1
ATOM 1373 N N . MET A 1 178 ? 14.145 -2.752 -5.725 1.00 89.69 178 MET A N 1
ATOM 1374 C CA . MET A 1 178 ? 13.216 -1.618 -5.683 1.00 89.69 178 MET A CA 1
ATOM 1375 C C . MET A 1 178 ? 12.179 -1.805 -4.564 1.00 89.69 178 MET A C 1
ATOM 1377 O O . MET A 1 178 ? 11.213 -2.549 -4.711 1.00 89.69 178 MET A O 1
ATOM 1381 N N . ALA A 1 179 ? 12.362 -1.094 -3.452 1.00 88.50 179 ALA A N 1
ATOM 1382 C CA . ALA A 1 179 ? 11.505 -1.171 -2.271 1.00 88.50 179 ALA A CA 1
ATOM 1383 C C . ALA A 1 179 ? 10.266 -0.261 -2.368 1.00 88.50 179 ALA A C 1
ATOM 1385 O O . ALA A 1 179 ? 9.235 -0.522 -1.743 1.00 88.50 179 ALA A O 1
ATOM 1386 N N . GLY A 1 180 ? 10.337 0.810 -3.162 1.00 93.00 180 GLY A N 1
ATOM 1387 C CA . GLY A 1 180 ? 9.197 1.693 -3.379 1.00 93.00 180 GLY A CA 1
ATOM 1388 C C . GLY A 1 180 ? 9.377 2.684 -4.522 1.00 93.00 180 GLY A C 1
ATOM 1389 O O . GLY A 1 180 ? 10.490 3.002 -4.931 1.00 93.00 180 GLY A O 1
ATOM 1390 N N . VAL A 1 181 ? 8.263 3.200 -5.033 1.00 95.69 181 VAL A N 1
ATOM 1391 C CA . VAL A 1 181 ? 8.221 4.109 -6.179 1.00 95.69 181 VAL A CA 1
ATOM 1392 C C . VAL A 1 181 ? 7.122 5.154 -6.017 1.00 95.69 181 VAL A C 1
ATOM 1394 O O . VAL A 1 181 ? 6.031 4.859 -5.536 1.00 95.69 181 VAL A O 1
ATOM 1397 N N . ALA A 1 182 ? 7.386 6.384 -6.447 1.00 96.69 182 ALA A N 1
ATOM 1398 C CA . ALA A 1 182 ? 6.363 7.407 -6.632 1.00 96.69 182 ALA A CA 1
ATOM 1399 C C . ALA A 1 182 ? 6.331 7.850 -8.093 1.00 96.69 182 ALA A C 1
ATOM 1401 O O . ALA A 1 182 ? 7.384 8.129 -8.676 1.00 96.69 182 ALA A O 1
ATOM 1402 N N . ALA A 1 183 ? 5.135 7.956 -8.670 1.00 95.38 183 ALA A N 1
ATOM 1403 C CA . ALA A 1 183 ? 4.959 8.256 -10.086 1.00 95.38 183 ALA A CA 1
ATOM 1404 C C . ALA A 1 183 ? 3.681 9.060 -10.375 1.00 95.38 183 ALA A C 1
ATOM 1406 O O . ALA A 1 183 ? 2.779 9.162 -9.542 1.00 95.38 183 ALA A O 1
ATOM 1407 N N . TYR A 1 184 ? 3.616 9.640 -11.574 1.00 94.75 184 TYR A N 1
ATOM 1408 C CA . TYR A 1 184 ? 2.414 10.271 -12.119 1.00 94.75 184 TYR A CA 1
ATOM 1409 C C . TYR A 1 184 ? 1.576 9.222 -12.873 1.00 94.75 184 TYR A C 1
ATOM 1411 O O . TYR A 1 184 ? 2.035 8.748 -13.922 1.00 94.75 184 TYR A O 1
ATOM 1419 N N . PRO A 1 185 ? 0.364 8.870 -12.403 1.00 93.75 185 PRO A N 1
ATOM 1420 C CA . PRO A 1 185 ? -0.487 7.907 -13.100 1.00 93.75 185 PRO A CA 1
ATOM 1421 C C . PRO A 1 185 ? -0.929 8.465 -14.462 1.00 93.75 185 PRO A C 1
ATOM 1423 O O . PRO A 1 185 ? -0.946 9.684 -14.672 1.00 93.75 185 PRO A O 1
ATOM 1426 N N . VAL A 1 186 ? -1.275 7.592 -15.412 1.00 91.88 186 VAL A N 1
ATOM 1427 C CA . VAL A 1 186 ? -1.843 8.022 -16.702 1.00 91.88 186 VAL A CA 1
ATOM 1428 C C . VAL A 1 186 ? -3.175 8.734 -16.482 1.00 91.88 186 VAL A C 1
ATOM 1430 O O . VAL A 1 186 ? -3.333 9.867 -16.941 1.00 91.88 186 VAL A O 1
ATOM 1433 N N . ASP A 1 187 ? -4.077 8.129 -15.707 1.00 91.94 187 ASP A N 1
ATOM 1434 C CA . ASP A 1 187 ? -5.341 8.749 -15.315 1.00 91.94 187 ASP A CA 1
ATOM 1435 C C . ASP A 1 187 ? -5.220 9.481 -13.968 1.00 91.94 187 ASP A C 1
ATOM 1437 O O . ASP A 1 187 ? -5.515 8.963 -12.890 1.00 91.94 187 ASP A O 1
ATOM 1441 N N . SER A 1 188 ? -4.770 10.733 -14.037 1.00 91.88 188 SER A N 1
ATOM 1442 C CA . SER A 1 188 ? -4.691 11.604 -12.856 1.00 91.88 188 SER A CA 1
ATOM 1443 C C . SER A 1 188 ? -6.046 12.064 -12.307 1.00 91.88 188 SER A C 1
ATOM 1445 O O . SER A 1 188 ? -6.089 12.601 -11.198 1.00 91.88 188 SER A O 1
ATOM 1447 N N . ARG A 1 189 ? -7.146 11.882 -13.053 1.00 91.00 189 ARG A N 1
ATOM 1448 C CA . ARG A 1 189 ? -8.494 12.204 -12.565 1.00 91.00 189 ARG A CA 1
ATOM 1449 C C . ARG A 1 189 ? -8.987 11.105 -11.630 1.00 91.00 189 ARG A C 1
ATOM 1451 O O . ARG A 1 189 ? -9.532 11.419 -10.580 1.00 91.00 189 ARG A O 1
ATOM 1458 N N . GLU A 1 190 ? -8.729 9.846 -11.975 1.00 91.69 190 GLU A N 1
ATOM 1459 C CA . GLU A 1 190 ? -9.109 8.676 -11.171 1.00 91.69 190 GLU A CA 1
ATOM 1460 C C . GLU A 1 190 ? -8.188 8.467 -9.946 1.00 91.69 190 GLU A C 1
ATOM 1462 O O . GLU A 1 190 ? -8.651 8.178 -8.832 1.00 91.69 190 GLU A O 1
ATOM 1467 N N . TRP A 1 191 ? -6.873 8.636 -10.132 1.00 93.69 191 TRP A N 1
ATOM 1468 C CA . TRP A 1 191 ? -5.845 8.258 -9.144 1.00 93.69 191 TRP A CA 1
ATOM 1469 C C . TRP A 1 191 ? -5.161 9.434 -8.448 1.00 93.69 191 TRP A C 1
ATOM 1471 O O . TRP A 1 191 ? -4.296 9.235 -7.596 1.00 93.69 191 TRP A O 1
ATOM 1481 N N . GLY A 1 192 ? -5.539 10.660 -8.800 1.00 92.25 192 GLY A N 1
ATOM 1482 C CA . GLY A 1 192 ? -4.891 11.863 -8.303 1.00 92.25 192 GLY A CA 1
ATOM 1483 C C . GLY A 1 192 ? -3.556 12.154 -8.990 1.00 92.25 192 GLY A C 1
ATOM 1484 O O . GLY A 1 192 ? -3.130 11.501 -9.943 1.00 92.25 192 GLY A O 1
ATOM 1485 N N . LYS A 1 193 ? -2.877 13.204 -8.520 1.00 92.62 193 LYS A N 1
ATOM 1486 C CA . LYS A 1 193 ? -1.685 13.734 -9.203 1.00 92.62 193 LYS A CA 1
ATOM 1487 C C . LYS A 1 193 ? -0.465 12.831 -9.066 1.00 92.62 193 LYS A C 1
ATOM 1489 O O . LYS A 1 193 ? 0.328 12.757 -9.993 1.00 92.62 193 LYS A O 1
ATOM 1494 N N . VAL A 1 194 ? -0.267 12.216 -7.905 1.00 94.50 194 VAL A N 1
ATOM 1495 C CA . VAL A 1 194 ? 0.895 11.370 -7.616 1.00 94.50 194 VAL A CA 1
ATOM 1496 C C . VAL A 1 194 ? 0.408 10.145 -6.869 1.00 94.50 194 VAL A C 1
ATOM 1498 O O . VAL A 1 194 ? -0.331 10.267 -5.896 1.00 94.50 194 VAL A O 1
ATOM 1501 N N . VAL A 1 195 ? 0.875 8.987 -7.313 1.00 97.31 195 VAL A N 1
ATOM 1502 C CA . VAL A 1 195 ? 0.679 7.708 -6.640 1.00 97.31 195 VAL A CA 1
ATOM 1503 C C . VAL A 1 195 ? 2.005 7.236 -6.053 1.00 97.31 195 VAL A C 1
ATOM 1505 O O . VAL A 1 195 ? 3.078 7.573 -6.563 1.00 97.31 195 VAL A O 1
ATOM 1508 N N . GLN A 1 196 ? 1.939 6.486 -4.960 1.00 97.62 196 GLN A N 1
ATOM 1509 C CA . GLN A 1 196 ? 3.096 5.895 -4.298 1.00 97.62 196 GLN A CA 1
ATOM 1510 C C . GLN A 1 196 ? 2.851 4.407 -4.081 1.00 97.62 196 GLN A C 1
ATOM 1512 O O . GLN A 1 196 ? 1.764 3.997 -3.681 1.00 97.62 196 GLN A O 1
ATOM 1517 N N . GLY A 1 197 ? 3.868 3.598 -4.333 1.00 95.44 197 GLY A N 1
ATOM 1518 C CA . GLY A 1 197 ? 3.799 2.153 -4.246 1.00 95.44 197 GLY A CA 1
ATOM 1519 C C . GLY A 1 197 ? 4.992 1.580 -3.507 1.00 95.44 197 GLY A C 1
ATOM 1520 O O . GLY A 1 197 ? 6.122 1.923 -3.822 1.00 95.44 197 GLY A O 1
ATOM 1521 N N . ALA A 1 198 ? 4.734 0.705 -2.547 1.00 93.56 198 ALA A N 1
ATOM 1522 C CA . ALA A 1 198 ? 5.702 -0.176 -1.899 1.00 93.56 198 ALA A CA 1
ATOM 1523 C C . ALA A 1 198 ? 4.967 -1.498 -1.603 1.00 93.56 198 ALA A C 1
ATOM 1525 O O . ALA A 1 198 ? 4.273 -2.015 -2.476 1.00 93.56 198 ALA A O 1
ATOM 1526 N N . THR A 1 199 ? 5.000 -2.017 -0.375 1.00 92.25 199 THR A N 1
ATOM 1527 C CA . THR A 1 199 ? 3.969 -2.976 0.062 1.00 92.25 199 THR A CA 1
ATOM 1528 C C . THR A 1 199 ? 2.570 -2.333 0.025 1.00 92.25 199 THR A C 1
ATOM 1530 O O . THR A 1 199 ? 1.715 -2.847 -0.696 1.00 92.25 199 THR A O 1
ATOM 1533 N N . PRO A 1 200 ? 2.315 -1.176 0.675 1.00 96.19 200 PRO A N 1
ATOM 1534 C CA . PRO A 1 200 ? 1.078 -0.432 0.455 1.00 96.19 200 PRO A CA 1
ATOM 1535 C C . PRO A 1 200 ? 1.075 0.351 -0.856 1.00 96.19 200 PRO A C 1
ATOM 1537 O O . PRO A 1 200 ? 2.102 0.876 -1.295 1.00 96.19 200 PRO A O 1
ATOM 1540 N N . PHE A 1 201 ? -0.118 0.532 -1.408 1.00 98.19 201 PHE A N 1
ATOM 1541 C CA . PHE A 1 201 ? -0.421 1.555 -2.399 1.00 98.19 201 PHE A CA 1
ATOM 1542 C C . PHE A 1 201 ? -0.988 2.799 -1.710 1.00 98.19 201 PHE A C 1
ATOM 1544 O O . PHE A 1 201 ? -1.872 2.682 -0.860 1.00 98.19 201 PHE A O 1
ATOM 1551 N N . ARG A 1 202 ? -0.516 3.993 -2.075 1.00 97.56 202 ARG A N 1
ATOM 1552 C CA . ARG A 1 202 ? -1.026 5.263 -1.548 1.00 97.56 202 ARG A CA 1
ATOM 1553 C C . ARG A 1 202 ? -1.355 6.238 -2.659 1.00 97.56 202 ARG A C 1
ATOM 1555 O O . ARG A 1 202 ? -0.569 6.421 -3.589 1.00 97.56 202 ARG A O 1
ATOM 1562 N N . HIS A 1 203 ? -2.492 6.902 -2.517 1.00 94.94 203 HIS A N 1
ATOM 1563 C CA . HIS A 1 203 ? -2.893 7.988 -3.400 1.00 94.94 203 HIS A CA 1
ATOM 1564 C C . HIS A 1 203 ? -3.923 8.891 -2.720 1.00 94.94 203 HIS A C 1
ATOM 1566 O O . HIS A 1 203 ? -4.637 8.458 -1.814 1.00 94.94 203 HIS A O 1
ATOM 1572 N N . SER A 1 204 ? -4.005 10.134 -3.182 1.00 91.50 204 SER A N 1
ATOM 1573 C CA . SER A 1 204 ? -5.025 11.092 -2.755 1.00 91.50 204 SER A CA 1
ATOM 1574 C C . SER A 1 204 ? -6.128 11.136 -3.804 1.00 91.50 204 SER A C 1
ATOM 1576 O O . SER A 1 204 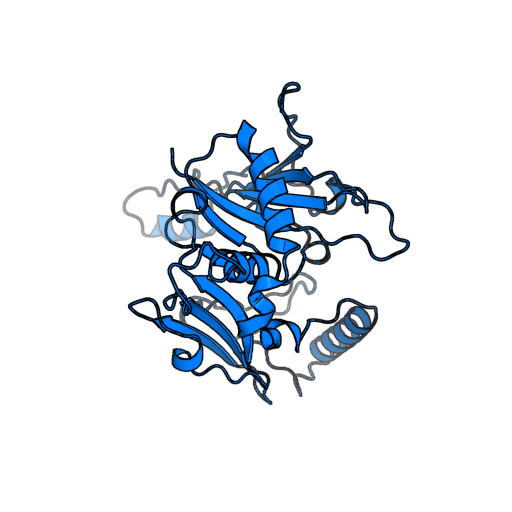? -5.849 11.388 -4.979 1.00 91.50 204 SER A O 1
ATOM 1578 N N . THR A 1 205 ? -7.374 10.919 -3.400 1.00 87.50 205 THR A N 1
ATOM 1579 C CA . THR A 1 205 ? -8.516 10.955 -4.320 1.00 87.50 205 THR A CA 1
ATOM 1580 C C . THR A 1 205 ? -9.762 11.515 -3.640 1.00 87.50 205 THR A C 1
ATOM 1582 O O . THR A 1 205 ? -9.865 11.523 -2.413 1.00 87.50 205 THR A O 1
ATOM 1585 N N . ALA A 1 206 ? -10.698 12.024 -4.436 1.00 87.88 206 ALA A N 1
ATOM 1586 C CA . ALA A 1 206 ? -12.033 12.355 -3.961 1.00 87.88 206 ALA A CA 1
ATOM 1587 C C . ALA A 1 206 ? -12.906 11.114 -4.157 1.00 87.88 206 ALA A C 1
ATOM 1589 O O . ALA A 1 206 ? -13.087 10.673 -5.289 1.00 87.88 206 ALA A O 1
ATOM 1590 N N . LEU A 1 207 ? -13.369 10.539 -3.051 1.00 88.19 207 LEU A N 1
ATOM 1591 C CA . LEU A 1 207 ? -14.122 9.292 -3.027 1.00 88.19 207 LEU A CA 1
ATOM 1592 C C . LEU A 1 207 ? -15.069 9.310 -1.825 1.00 88.19 207 LEU A C 1
ATOM 1594 O O . LEU A 1 207 ? -14.665 9.704 -0.728 1.00 88.19 207 LEU A O 1
ATOM 1598 N N . GLU A 1 208 ? -16.297 8.862 -2.033 1.00 90.81 208 GLU A N 1
ATOM 1599 C CA . GLU A 1 208 ? -17.276 8.592 -0.990 1.00 90.81 208 GLU A CA 1
ATOM 1600 C C . GLU A 1 208 ? -17.100 7.170 -0.433 1.00 90.81 208 GLU A C 1
ATOM 1602 O O . GLU A 1 208 ? -16.521 6.285 -1.064 1.00 90.81 208 GLU A O 1
ATOM 1607 N N . PHE A 1 209 ? -17.610 6.918 0.774 1.00 91.62 209 PHE A N 1
ATOM 1608 C CA . PHE A 1 209 ? -17.412 5.626 1.445 1.00 91.62 209 PHE A CA 1
ATOM 1609 C C . PHE A 1 209 ? -17.963 4.434 0.639 1.00 91.62 209 PHE A C 1
ATOM 1611 O O . PHE A 1 209 ? -17.338 3.375 0.607 1.00 91.62 209 PHE A O 1
ATOM 1618 N N . ASP A 1 210 ? -19.101 4.608 -0.043 1.00 93.38 210 ASP A N 1
ATOM 1619 C CA . ASP A 1 210 ? -19.738 3.554 -0.853 1.00 93.38 210 ASP A CA 1
ATOM 1620 C C . ASP A 1 210 ? -18.919 3.133 -2.072 1.00 93.38 210 ASP A C 1
ATOM 1622 O O . ASP A 1 210 ? -19.037 2.005 -2.545 1.00 93.38 210 ASP A O 1
ATOM 1626 N N . GLU A 1 211 ? -18.027 3.999 -2.542 1.00 94.00 211 GLU A N 1
ATOM 1627 C CA . GLU A 1 211 ? -17.193 3.738 -3.711 1.00 94.00 211 GLU A CA 1
ATOM 1628 C C . GLU A 1 211 ? -15.916 2.946 -3.346 1.00 94.00 211 GLU A C 1
ATOM 1630 O O . GLU A 1 211 ? -15.132 2.576 -4.225 1.00 94.00 211 GLU A O 1
ATOM 1635 N N . LEU A 1 212 ? -15.680 2.642 -2.058 1.00 95.00 212 LEU A N 1
ATOM 1636 C CA . LEU A 1 212 ? -14.516 1.860 -1.612 1.00 95.00 212 LEU A CA 1
ATOM 1637 C C . LEU A 1 212 ? -14.530 0.418 -2.135 1.00 95.00 212 LEU A C 1
ATOM 1639 O O . LEU A 1 212 ? -13.461 -0.135 -2.401 1.00 95.00 212 LEU A O 1
ATOM 1643 N N . GLY A 1 213 ? -15.712 -0.172 -2.333 1.00 96.19 213 GLY A N 1
ATOM 1644 C CA . GLY A 1 213 ? -15.862 -1.483 -2.970 1.00 96.19 213 GLY A CA 1
ATOM 1645 C C . GLY A 1 213 ? -15.350 -1.487 -4.410 1.00 96.19 213 GLY A C 1
ATOM 1646 O O . GLY A 1 213 ? -14.538 -2.334 -4.794 1.00 96.19 213 GLY A O 1
ATOM 1647 N N . ASP A 1 214 ? -15.753 -0.485 -5.191 1.00 96.44 214 ASP A N 1
ATOM 1648 C CA . ASP A 1 214 ? -15.305 -0.320 -6.575 1.00 96.44 214 ASP A CA 1
ATOM 1649 C C . ASP A 1 214 ? -13.815 0.010 -6.643 1.00 96.44 214 ASP A C 1
ATOM 1651 O O . ASP A 1 214 ? -13.084 -0.565 -7.453 1.00 96.44 214 ASP A O 1
ATOM 1655 N N . ARG A 1 215 ? -13.326 0.852 -5.723 1.00 96.62 215 ARG A N 1
ATOM 1656 C CA . ARG A 1 215 ? -11.896 1.146 -5.590 1.00 96.62 215 ARG A CA 1
ATOM 1657 C C . ARG A 1 215 ? -11.081 -0.111 -5.285 1.00 96.62 215 ARG A C 1
ATOM 1659 O O . ARG A 1 215 ? -10.025 -0.299 -5.887 1.00 96.62 215 ARG A O 1
ATOM 1666 N N . ALA A 1 216 ? -11.546 -0.968 -4.375 1.00 97.12 216 ALA A N 1
ATOM 1667 C CA . ALA A 1 216 ? -10.886 -2.230 -4.049 1.00 97.12 216 ALA A CA 1
ATOM 1668 C C . ALA A 1 216 ? -10.832 -3.160 -5.267 1.00 97.12 216 ALA A C 1
ATOM 1670 O O . ALA A 1 216 ? -9.762 -3.678 -5.593 1.00 97.12 216 ALA A O 1
ATOM 1671 N N . ARG A 1 217 ? -11.947 -3.311 -5.995 1.00 96.88 217 ARG A N 1
ATOM 1672 C CA . ARG A 1 217 ? -11.999 -4.109 -7.228 1.00 96.88 217 ARG A CA 1
ATOM 1673 C C . ARG A 1 217 ? -11.004 -3.599 -8.266 1.00 96.88 217 ARG A C 1
ATOM 1675 O O . ARG A 1 217 ? -10.199 -4.375 -8.778 1.00 96.88 217 ARG A O 1
ATOM 1682 N N . ARG A 1 218 ? -10.990 -2.285 -8.494 1.00 96.38 218 ARG A N 1
ATOM 1683 C CA . ARG A 1 218 ? -10.078 -1.638 -9.437 1.00 96.38 218 ARG A CA 1
ATOM 1684 C C . ARG A 1 218 ? -8.610 -1.838 -9.062 1.00 96.38 218 ARG A C 1
ATOM 1686 O O . ARG A 1 218 ? -7.789 -2.126 -9.925 1.00 96.38 218 ARG A O 1
ATOM 1693 N N . LEU A 1 219 ? -8.269 -1.733 -7.777 1.00 97.06 219 LEU A N 1
ATOM 1694 C CA . LEU A 1 219 ? -6.916 -2.010 -7.288 1.00 97.06 219 LEU A CA 1
ATOM 1695 C C . LEU A 1 219 ? -6.485 -3.455 -7.571 1.00 97.06 219 LEU A C 1
ATOM 1697 O O . LEU A 1 219 ? -5.352 -3.674 -7.994 1.00 97.06 219 LEU A O 1
ATOM 1701 N N . VAL A 1 220 ? -7.378 -4.429 -7.377 1.00 95.81 220 VAL A N 1
ATOM 1702 C CA . VAL A 1 220 ? -7.097 -5.841 -7.681 1.00 95.81 220 VAL A CA 1
ATOM 1703 C C . VAL A 1 220 ? -6.948 -6.066 -9.191 1.00 95.81 220 VAL A C 1
ATOM 1705 O O . VAL A 1 220 ? -6.062 -6.815 -9.601 1.00 95.81 220 VAL A O 1
ATOM 1708 N N . GLU A 1 221 ? -7.758 -5.420 -10.034 1.00 94.31 221 GLU A N 1
ATOM 1709 C CA . GLU A 1 221 ? -7.612 -5.465 -11.501 1.00 94.31 221 GLU A CA 1
ATOM 1710 C C . GLU A 1 221 ? -6.252 -4.924 -11.948 1.00 94.31 221 GLU A C 1
ATOM 1712 O O . GLU A 1 221 ? -5.504 -5.615 -12.640 1.00 94.31 221 GLU A O 1
ATOM 1717 N N . VAL A 1 222 ? -5.903 -3.716 -11.498 1.00 94.88 222 VAL A N 1
ATOM 1718 C CA . VAL A 1 222 ? -4.629 -3.068 -11.826 1.00 94.88 222 VAL A CA 1
ATOM 1719 C C . VAL A 1 222 ? -3.460 -3.896 -11.309 1.00 94.88 222 VAL A C 1
ATOM 1721 O O . VAL A 1 222 ? -2.480 -4.075 -12.024 1.00 94.88 222 VAL A O 1
ATOM 1724 N N . TRP A 1 223 ? -3.554 -4.445 -10.097 1.00 93.50 223 TRP A N 1
ATOM 1725 C CA . TRP A 1 223 ? -2.544 -5.361 -9.575 1.00 93.50 223 TRP A CA 1
ATOM 1726 C C . TRP A 1 223 ? -2.434 -6.637 -10.410 1.00 93.50 223 TRP A C 1
ATOM 1728 O O . TRP A 1 223 ? -1.332 -7.132 -10.577 1.00 93.50 223 TRP A O 1
ATOM 1738 N N . SER A 1 224 ? -3.531 -7.167 -10.954 1.00 91.06 224 SER A N 1
ATOM 1739 C CA . SER A 1 224 ? -3.504 -8.401 -11.755 1.00 91.06 224 SER A CA 1
ATOM 1740 C C . SER A 1 224 ? -2.795 -8.209 -13.102 1.00 91.06 224 SER A C 1
ATOM 1742 O O . SER A 1 224 ? -2.248 -9.173 -13.636 1.00 91.06 224 SER A O 1
ATOM 1744 N N . GLY A 1 225 ? -2.748 -6.979 -13.625 1.00 89.50 225 GLY A N 1
ATOM 1745 C CA . GLY A 1 225 ? -2.057 -6.635 -14.869 1.00 89.50 225 GLY A CA 1
ATOM 1746 C C . GLY A 1 225 ? -0.535 -6.789 -14.791 1.00 89.50 225 GLY A C 1
ATOM 1747 O O . GLY A 1 225 ? 0.077 -6.675 -13.723 1.00 89.50 225 GLY A O 1
ATOM 1748 N N . ASP A 1 226 ? 0.098 -7.058 -15.925 1.00 86.19 226 ASP A N 1
ATOM 1749 C CA . ASP A 1 226 ? 1.543 -7.272 -16.062 1.00 86.19 226 ASP A CA 1
ATOM 1750 C C . ASP A 1 226 ? 2.239 -6.195 -16.912 1.00 86.19 226 ASP A C 1
ATOM 1752 O O . ASP A 1 226 ? 3.408 -6.349 -17.257 1.00 86.19 226 ASP A O 1
ATOM 1756 N N . ASP A 1 227 ? 1.548 -5.091 -17.197 1.00 81.69 227 ASP A N 1
ATOM 1757 C CA . ASP A 1 227 ? 2.010 -3.982 -18.039 1.00 81.69 227 ASP A CA 1
ATOM 1758 C C . ASP A 1 227 ? 3.381 -3.431 -17.627 1.00 81.69 227 ASP A C 1
ATOM 1760 O O . ASP A 1 227 ? 4.234 -3.145 -18.469 1.00 81.69 227 ASP A O 1
ATOM 1764 N N . PHE A 1 228 ? 3.638 -3.343 -16.319 1.00 84.19 228 PHE A N 1
ATOM 1765 C CA . PHE A 1 228 ? 4.920 -2.879 -15.800 1.00 84.19 228 PHE A CA 1
ATOM 1766 C C . PHE A 1 228 ? 6.113 -3.723 -16.272 1.00 84.19 228 PHE A C 1
ATOM 1768 O O . PHE A 1 228 ? 7.222 -3.192 -16.358 1.00 84.19 228 PHE A O 1
ATOM 1775 N N . ARG A 1 229 ? 5.925 -5.015 -16.588 1.00 85.75 229 ARG A N 1
ATOM 1776 C CA . ARG A 1 229 ? 7.027 -5.932 -16.929 1.00 85.75 229 ARG A CA 1
ATOM 1777 C C . ARG A 1 229 ? 7.803 -5.496 -18.161 1.00 85.75 229 ARG A C 1
ATOM 1779 O O . ARG A 1 229 ? 9.001 -5.752 -18.221 1.00 85.75 229 ARG A O 1
ATOM 1786 N N . ASP A 1 230 ? 7.168 -4.784 -19.085 1.00 81.25 230 ASP A N 1
ATOM 1787 C CA . ASP A 1 230 ? 7.812 -4.318 -20.317 1.00 81.25 230 ASP A CA 1
ATOM 1788 C C . ASP A 1 230 ? 8.995 -3.375 -20.031 1.00 81.25 230 ASP A C 1
ATOM 1790 O O . ASP A 1 230 ? 9.926 -3.272 -20.827 1.00 81.25 230 ASP A O 1
ATOM 1794 N N . ARG A 1 231 ? 8.967 -2.682 -18.883 1.00 80.12 231 ARG A N 1
ATOM 1795 C CA . ARG A 1 231 ? 9.982 -1.695 -18.468 1.00 80.12 231 ARG A CA 1
ATOM 1796 C C . ARG A 1 231 ? 10.643 -2.019 -17.128 1.00 80.12 231 ARG A C 1
ATOM 1798 O O . ARG A 1 231 ? 11.715 -1.499 -16.837 1.00 80.12 231 ARG A O 1
ATOM 1805 N N . PHE A 1 232 ? 10.002 -2.846 -16.308 1.00 86.50 232 PHE A N 1
ATOM 1806 C CA . PHE A 1 232 ? 10.355 -3.064 -14.906 1.00 86.50 232 PHE A CA 1
ATOM 1807 C C . PHE A 1 232 ? 10.348 -4.549 -14.519 1.00 86.50 232 PHE A C 1
ATOM 1809 O O . PHE A 1 232 ? 10.166 -4.870 -13.349 1.00 86.50 232 PHE A O 1
ATOM 1816 N N . SER A 1 233 ? 10.557 -5.470 -15.466 1.00 84.44 233 SER A N 1
ATOM 1817 C CA . SER A 1 233 ? 10.653 -6.916 -15.182 1.00 84.44 233 SER A CA 1
ATOM 1818 C C . SER A 1 233 ? 11.633 -7.249 -14.051 1.00 84.44 233 SER A C 1
ATOM 1820 O O . SER A 1 233 ? 11.365 -8.142 -13.250 1.00 84.44 233 SER A O 1
ATOM 1822 N N . PHE A 1 234 ? 12.714 -6.471 -13.918 1.00 82.88 234 PHE A N 1
ATOM 1823 C CA . PHE A 1 234 ? 13.711 -6.651 -12.864 1.00 82.88 234 PHE A CA 1
ATOM 1824 C C . PHE A 1 234 ? 13.179 -6.491 -11.439 1.00 82.88 234 PHE A C 1
ATOM 1826 O O . PHE A 1 234 ? 13.725 -7.099 -10.522 1.00 82.88 234 PHE A O 1
ATOM 1833 N N . VAL A 1 235 ? 12.082 -5.751 -11.252 1.00 82.44 235 VAL A N 1
ATOM 1834 C CA . VAL A 1 235 ? 11.408 -5.614 -9.953 1.00 82.44 235 VAL A CA 1
ATOM 1835 C C . VAL A 1 235 ? 10.933 -6.972 -9.426 1.00 82.44 235 VAL A C 1
ATOM 1837 O O . VAL A 1 235 ? 10.815 -7.163 -8.221 1.00 82.44 235 VAL A O 1
ATOM 1840 N N . GLU A 1 236 ? 10.688 -7.939 -10.312 1.00 74.62 236 GLU A N 1
ATOM 1841 C CA . GLU A 1 236 ? 10.289 -9.292 -9.934 1.00 74.62 236 GLU A CA 1
ATOM 1842 C C . GLU A 1 236 ? 11.455 -10.288 -9.842 1.00 74.62 236 GLU A C 1
ATOM 1844 O O . GLU A 1 236 ? 11.213 -11.427 -9.441 1.00 74.62 236 GLU A O 1
ATOM 1849 N N . HIS A 1 237 ? 12.685 -9.909 -10.216 1.00 70.94 237 HIS A N 1
ATOM 1850 C CA . HIS A 1 237 ? 13.831 -10.831 -10.234 1.00 70.94 237 HIS A CA 1
ATOM 1851 C C . HIS A 1 237 ? 14.289 -11.228 -8.830 1.00 70.94 237 HIS A C 1
ATOM 1853 O O . HIS A 1 237 ? 14.741 -12.352 -8.626 1.00 70.94 237 HIS A O 1
ATOM 1859 N N . ILE A 1 238 ? 14.163 -10.317 -7.865 1.00 63.28 238 ILE A N 1
ATOM 1860 C CA . ILE A 1 238 ? 14.519 -10.551 -6.469 1.00 63.28 238 ILE A CA 1
ATOM 1861 C C . ILE A 1 238 ? 13.232 -10.452 -5.664 1.00 63.28 238 ILE A C 1
ATOM 1863 O O . ILE A 1 238 ? 12.683 -9.368 -5.469 1.00 63.28 238 ILE A O 1
ATOM 1867 N N . ARG A 1 239 ? 12.721 -11.602 -5.222 1.00 60.34 239 ARG A N 1
ATOM 1868 C CA . ARG A 1 239 ? 11.535 -11.663 -4.368 1.00 60.34 239 ARG A CA 1
ATOM 1869 C C . ARG A 1 239 ? 11.921 -12.140 -2.979 1.00 60.34 239 ARG A C 1
ATOM 1871 O O . ARG A 1 239 ? 12.649 -13.127 -2.868 1.00 60.34 239 ARG A O 1
ATOM 1878 N N . PRO A 1 240 ? 11.388 -11.505 -1.926 1.00 57.56 240 PRO A N 1
ATOM 1879 C CA . PRO A 1 240 ? 11.417 -12.087 -0.599 1.00 57.56 240 PRO A CA 1
ATOM 1880 C C . PRO A 1 240 ? 10.780 -13.480 -0.644 1.00 57.56 240 PRO A C 1
ATOM 1882 O O . PRO A 1 240 ? 9.646 -13.622 -1.104 1.00 57.56 240 PRO A O 1
ATOM 1885 N N . ILE A 1 241 ? 11.506 -14.489 -0.175 1.00 66.25 241 ILE A N 1
ATOM 1886 C CA . ILE A 1 241 ? 10.969 -15.836 0.036 1.00 66.25 241 ILE A CA 1
ATOM 1887 C C . ILE A 1 241 ? 9.983 -15.764 1.219 1.00 66.25 241 ILE A C 1
ATOM 1889 O O . ILE A 1 241 ? 10.187 -14.958 2.130 1.00 66.25 241 ILE A O 1
ATOM 1893 N N . ASP A 1 242 ? 8.894 -16.539 1.187 1.00 58.00 242 ASP A N 1
ATOM 1894 C CA . ASP A 1 242 ? 7.924 -16.647 2.296 1.00 58.00 242 ASP A CA 1
ATOM 1895 C C . ASP A 1 242 ? 7.634 -18.093 2.742 1.00 58.00 242 ASP A C 1
ATOM 1897 O O . ASP A 1 242 ? 6.690 -18.343 3.487 1.00 58.00 242 ASP A O 1
ATOM 1901 N N . ASP A 1 243 ? 8.453 -19.044 2.295 1.00 69.00 243 ASP A N 1
ATOM 1902 C CA . ASP A 1 243 ? 8.305 -20.450 2.659 1.00 69.00 243 ASP A CA 1
ATOM 1903 C C . ASP A 1 243 ? 9.017 -20.797 3.976 1.00 69.00 243 ASP A C 1
ATOM 1905 O O . ASP A 1 243 ? 9.562 -19.941 4.672 1.00 69.00 243 ASP A O 1
ATOM 1909 N N . GLU A 1 244 ? 9.023 -22.087 4.317 1.00 69.69 244 GLU A N 1
ATOM 1910 C CA . GLU A 1 244 ? 9.610 -22.633 5.546 1.00 69.69 244 GLU A CA 1
ATOM 1911 C C . GLU A 1 244 ? 11.070 -22.212 5.778 1.00 69.69 244 GLU A C 1
ATOM 1913 O O . GLU A 1 244 ? 11.519 -22.176 6.925 1.00 69.69 244 GLU A O 1
ATOM 1918 N N . ARG A 1 245 ? 11.807 -21.832 4.722 1.00 75.31 245 ARG A N 1
ATOM 1919 C CA . ARG A 1 245 ? 13.173 -21.312 4.846 1.00 75.31 245 ARG A CA 1
ATOM 1920 C C . ARG A 1 245 ? 13.220 -20.019 5.650 1.00 75.31 245 ARG A C 1
ATOM 1922 O O . ARG A 1 245 ? 14.219 -19.799 6.321 1.00 75.31 245 ARG A O 1
ATOM 1929 N N . VAL A 1 246 ? 12.173 -19.190 5.616 1.00 76.19 246 VAL A N 1
ATOM 1930 C CA . VAL A 1 246 ? 12.102 -17.963 6.426 1.00 76.19 246 VAL A CA 1
ATOM 1931 C C . VAL A 1 246 ? 12.134 -18.309 7.906 1.00 76.19 246 VAL A C 1
ATOM 1933 O O . VAL A 1 246 ? 13.002 -17.809 8.604 1.00 76.19 246 VAL A O 1
ATOM 1936 N N . ASN A 1 247 ? 11.299 -19.246 8.357 1.00 74.94 247 ASN A N 1
ATOM 1937 C CA . ASN A 1 247 ? 11.270 -19.662 9.764 1.00 74.94 247 ASN A CA 1
ATOM 1938 C C . ASN A 1 247 ? 12.619 -20.251 10.214 1.00 74.94 247 ASN A C 1
ATOM 1940 O O . ASN A 1 247 ? 13.055 -20.045 11.347 1.00 74.94 247 ASN A O 1
ATOM 1944 N N . VAL A 1 248 ? 13.293 -20.992 9.325 1.00 81.75 248 VAL A N 1
ATOM 1945 C CA . VAL A 1 248 ? 14.639 -21.526 9.587 1.00 81.75 248 VAL A CA 1
ATOM 1946 C C . VAL A 1 248 ? 15.655 -20.391 9.713 1.00 81.75 248 VAL A C 1
ATOM 1948 O O . VAL A 1 248 ? 16.429 -20.378 10.666 1.00 81.75 248 VAL A O 1
ATOM 1951 N N . LEU A 1 249 ? 15.643 -19.429 8.787 1.00 81.62 249 LEU A N 1
ATOM 1952 C CA . LEU A 1 249 ? 16.530 -18.266 8.819 1.00 81.62 249 LEU A CA 1
ATOM 1953 C C . LEU A 1 249 ? 16.266 -17.388 10.047 1.00 81.62 249 LEU A C 1
ATOM 1955 O O . LEU A 1 249 ? 17.217 -16.981 10.699 1.00 81.62 249 LEU A O 1
ATOM 1959 N N . GLU A 1 250 ? 15.007 -17.153 10.411 1.00 80.81 250 GLU A N 1
ATOM 1960 C CA . GLU A 1 250 ? 14.626 -16.433 11.630 1.00 80.81 250 GLU A CA 1
ATOM 1961 C C . GLU A 1 250 ? 15.133 -17.149 12.878 1.00 80.81 250 GLU A C 1
ATOM 1963 O O . GLU A 1 250 ? 15.726 -16.516 13.744 1.00 80.81 250 GLU A O 1
ATOM 1968 N N . SER A 1 251 ? 14.991 -18.476 12.946 1.00 83.62 251 SER A N 1
ATOM 1969 C CA . SER A 1 251 ? 15.528 -19.262 14.064 1.00 83.62 251 SER A CA 1
ATOM 1970 C C . SER A 1 251 ? 17.053 -19.145 14.165 1.00 83.62 251 SER A C 1
ATOM 1972 O O . SER A 1 251 ? 17.589 -19.057 15.267 1.00 83.62 251 SER A O 1
ATOM 1974 N N . ILE A 1 252 ? 17.757 -19.119 13.026 1.00 83.81 252 ILE A N 1
ATOM 1975 C CA . ILE A 1 252 ? 19.210 -18.905 12.975 1.00 83.81 252 ILE A CA 1
ATOM 1976 C C . ILE A 1 252 ? 19.558 -17.490 13.447 1.00 83.81 252 ILE A C 1
ATOM 1978 O O . ILE A 1 252 ? 20.428 -17.342 14.297 1.00 83.81 252 ILE A O 1
ATOM 1982 N N . VAL A 1 253 ? 18.868 -16.461 12.949 1.00 81.19 253 VAL A N 1
ATOM 1983 C CA . VAL A 1 253 ? 19.103 -15.061 13.338 1.00 81.19 253 VAL A CA 1
ATOM 1984 C C . VAL A 1 253 ? 18.854 -14.860 14.831 1.00 81.19 253 VAL A C 1
ATOM 1986 O O . VAL A 1 253 ? 19.691 -14.278 15.510 1.00 81.19 253 VAL A O 1
ATOM 1989 N N . LEU A 1 254 ? 17.749 -15.386 15.367 1.00 83.00 254 LEU A N 1
ATOM 1990 C CA . LEU A 1 254 ? 17.448 -15.331 16.799 1.00 83.00 254 LEU A CA 1
ATOM 1991 C C . LEU A 1 254 ? 18.520 -16.040 17.628 1.00 83.00 254 LEU A C 1
ATOM 1993 O O . LEU A 1 254 ? 18.918 -15.536 18.674 1.00 83.00 254 LEU A O 1
ATOM 1997 N N . HIS A 1 255 ? 19.016 -17.186 17.155 1.00 82.00 255 HIS A N 1
ATOM 1998 C CA . HIS A 1 255 ? 20.109 -17.886 17.819 1.00 82.00 255 HIS A CA 1
ATOM 1999 C C . HIS A 1 255 ? 21.400 -17.058 17.833 1.00 82.00 255 HIS A C 1
ATOM 2001 O O . HIS A 1 255 ? 22.008 -16.945 18.892 1.00 82.00 255 HIS A O 1
ATOM 2007 N N . LEU A 1 256 ? 21.777 -16.450 16.701 1.00 79.12 256 LEU A N 1
ATOM 2008 C CA . LEU A 1 256 ? 22.969 -15.599 16.579 1.00 79.12 256 LEU A CA 1
ATOM 2009 C C . LEU A 1 256 ? 22.882 -14.345 17.461 1.00 79.12 256 LEU A C 1
ATOM 2011 O O . LEU A 1 256 ? 23.840 -13.995 18.150 1.00 79.12 256 LEU A O 1
ATOM 2015 N N . LEU A 1 257 ? 21.709 -13.702 17.492 1.00 76.25 257 LEU A N 1
ATOM 2016 C CA . LEU A 1 257 ? 21.434 -12.561 18.367 1.00 76.25 257 LEU A CA 1
ATOM 2017 C C . LEU A 1 257 ? 21.554 -12.943 19.848 1.00 76.25 257 LEU A C 1
ATOM 2019 O O . LEU A 1 257 ? 22.159 -12.201 20.619 1.00 76.25 257 LEU A O 1
ATOM 2023 N N . ALA A 1 258 ? 21.023 -14.106 20.236 1.00 80.75 258 ALA A N 1
ATOM 2024 C CA . ALA A 1 258 ? 21.080 -14.600 21.610 1.00 80.75 258 ALA A CA 1
ATOM 2025 C C . ALA A 1 258 ? 22.481 -15.084 22.028 1.00 80.75 258 ALA A C 1
ATOM 2027 O O . ALA A 1 258 ? 22.788 -15.121 23.220 1.00 80.75 258 ALA A O 1
ATOM 2028 N N . SER A 1 259 ? 23.329 -15.484 21.074 1.00 79.44 259 SER A N 1
ATOM 2029 C CA . SER A 1 259 ? 24.687 -15.968 21.342 1.00 79.44 259 SER A CA 1
ATOM 2030 C C . SER A 1 259 ? 25.749 -14.867 21.428 1.00 79.44 259 SER A C 1
ATOM 2032 O O . SER A 1 259 ? 26.922 -15.203 21.570 1.00 79.44 259 SER A O 1
ATOM 2034 N N . ASP A 1 260 ? 25.363 -13.585 21.349 1.00 66.94 260 ASP A N 1
ATOM 2035 C CA . ASP A 1 260 ? 26.279 -12.427 21.283 1.00 66.94 260 ASP A CA 1
ATOM 2036 C C . ASP A 1 260 ? 27.279 -12.527 20.105 1.00 66.94 260 ASP A C 1
ATOM 2038 O O . ASP A 1 260 ? 28.344 -11.910 20.093 1.00 66.94 260 ASP A O 1
ATOM 2042 N N . ASP A 1 261 ? 26.932 -13.333 19.091 1.00 66.50 261 ASP A N 1
ATOM 2043 C CA . ASP A 1 261 ? 27.707 -13.520 17.865 1.00 66.50 261 ASP A CA 1
ATOM 2044 C C . ASP A 1 261 ? 27.111 -12.617 16.787 1.00 66.50 261 ASP A C 1
ATOM 2046 O O . ASP A 1 261 ? 26.262 -13.009 15.988 1.00 66.50 261 ASP A O 1
ATOM 2050 N N . HIS A 1 262 ? 27.521 -11.351 16.819 1.00 62.03 262 HIS A N 1
ATOM 2051 C CA . HIS A 1 262 ? 27.078 -10.333 15.865 1.00 62.03 262 HIS A CA 1
ATOM 2052 C C . HIS A 1 262 ? 27.801 -10.424 14.508 1.00 62.03 262 HIS A C 1
ATOM 2054 O O . HIS A 1 262 ? 27.721 -9.503 13.697 1.00 62.03 262 HIS A O 1
ATOM 2060 N N . GLY A 1 263 ? 28.555 -11.497 14.250 1.00 58.06 263 GLY A N 1
ATOM 2061 C CA . GLY A 1 263 ? 29.215 -11.701 12.969 1.00 58.06 263 GLY A CA 1
ATOM 2062 C C . GLY A 1 263 ? 28.216 -12.054 11.864 1.00 58.06 263 GLY A C 1
ATOM 2063 O O . GLY A 1 263 ? 27.545 -13.079 11.930 1.00 58.06 263 GLY A O 1
ATOM 2064 N N . GLY A 1 264 ? 28.171 -11.254 10.794 1.00 63.84 264 GLY A N 1
ATOM 2065 C CA . GLY A 1 264 ? 27.567 -11.667 9.519 1.00 63.84 264 GLY A CA 1
ATOM 2066 C C . GLY A 1 264 ? 26.127 -11.221 9.245 1.00 63.84 264 GLY A C 1
ATOM 2067 O O . GLY A 1 264 ? 25.496 -11.792 8.355 1.00 63.84 264 GLY A O 1
ATOM 2068 N N . PHE A 1 265 ? 25.602 -10.220 9.953 1.00 60.50 265 PHE A N 1
ATOM 2069 C CA . PHE A 1 265 ? 24.360 -9.540 9.574 1.00 60.50 265 PHE A CA 1
ATOM 2070 C C . PHE A 1 265 ? 24.416 -8.047 9.918 1.00 60.50 265 PHE A C 1
ATOM 2072 O O . PHE A 1 265 ? 24.845 -7.674 11.006 1.00 60.50 265 PHE A O 1
ATOM 2079 N N . ASP A 1 266 ? 23.937 -7.203 9.003 1.00 61.00 266 ASP A N 1
ATOM 2080 C CA . ASP A 1 266 ? 23.805 -5.762 9.218 1.00 61.00 266 ASP A CA 1
ATOM 2081 C C . ASP A 1 266 ? 22.356 -5.388 9.526 1.00 61.00 266 ASP A C 1
ATOM 2083 O O . ASP A 1 266 ? 21.407 -5.900 8.925 1.00 61.00 266 ASP A O 1
ATOM 2087 N N . LEU A 1 267 ? 22.181 -4.463 10.468 1.00 62.66 267 LEU A N 1
ATOM 2088 C CA . LEU A 1 267 ? 20.888 -3.892 10.818 1.00 62.66 267 LEU A CA 1
ATOM 2089 C C . LEU A 1 267 ? 20.857 -2.431 10.391 1.00 62.66 267 LEU A C 1
ATOM 2091 O O . LEU A 1 267 ? 21.578 -1.596 10.931 1.00 62.66 267 LEU A O 1
ATOM 2095 N N . VAL A 1 268 ? 19.972 -2.117 9.449 1.00 62.28 268 VAL A N 1
ATOM 2096 C CA . VAL A 1 268 ? 19.682 -0.737 9.057 1.00 62.28 268 VAL A CA 1
ATOM 2097 C C . VAL A 1 268 ? 18.359 -0.321 9.702 1.00 62.28 268 VAL A C 1
ATOM 2099 O O . VAL A 1 268 ? 17.366 -1.050 9.585 1.00 62.28 268 VAL A O 1
ATOM 2102 N N . PRO A 1 269 ? 18.302 0.823 10.405 1.00 55.50 269 PRO A N 1
ATOM 2103 C CA . PRO A 1 269 ? 17.053 1.312 10.966 1.00 55.50 269 PRO A CA 1
ATOM 2104 C C . PRO A 1 269 ? 16.013 1.547 9.852 1.00 55.50 269 PRO A C 1
ATOM 2106 O O . PRO A 1 269 ? 16.340 2.118 8.816 1.00 55.50 269 PRO A O 1
ATOM 2109 N N . PRO A 1 270 ? 14.741 1.153 10.054 1.00 49.16 270 PRO A N 1
ATOM 2110 C CA . PRO A 1 270 ? 13.706 1.170 9.011 1.00 49.16 270 PRO A CA 1
ATOM 2111 C C . PRO A 1 270 ? 13.227 2.575 8.604 1.00 49.16 270 PRO A C 1
ATOM 2113 O O . PRO A 1 270 ? 12.443 2.716 7.665 1.00 49.16 270 PRO A O 1
ATOM 2116 N N . GLU A 1 271 ? 13.632 3.609 9.339 1.00 52.31 271 GLU A N 1
ATOM 2117 C CA . GLU A 1 271 ? 13.400 5.012 9.012 1.00 52.31 271 GLU A CA 1
ATOM 2118 C C . GLU A 1 271 ? 14.713 5.772 9.256 1.00 52.31 271 GLU A C 1
ATOM 2120 O O . GLU A 1 271 ? 15.412 5.503 10.235 1.00 52.31 271 GLU A O 1
ATOM 2125 N N . ASP A 1 272 ? 15.040 6.732 8.385 1.00 53.78 272 ASP A N 1
ATOM 2126 C CA . ASP A 1 272 ? 16.090 7.721 8.648 1.00 53.78 272 ASP A CA 1
ATOM 2127 C C . ASP A 1 272 ? 15.591 8.632 9.775 1.00 53.78 272 ASP A C 1
ATOM 2129 O O . ASP A 1 272 ? 14.909 9.635 9.554 1.00 53.78 272 ASP A O 1
ATOM 2133 N N . LEU A 1 273 ? 15.822 8.197 11.012 1.00 47.62 273 LEU A N 1
ATOM 2134 C CA . LEU A 1 273 ? 15.335 8.876 12.208 1.00 47.62 273 LEU A CA 1
ATOM 2135 C C . LEU A 1 273 ? 16.143 10.151 12.505 1.00 47.62 273 LEU A C 1
ATOM 2137 O O . LEU A 1 273 ? 15.798 10.890 13.425 1.00 47.62 273 LEU A O 1
ATOM 2141 N N . GLY A 1 274 ? 17.178 10.456 11.712 1.00 47.03 274 GLY A N 1
ATOM 2142 C CA . GLY A 1 274 ? 18.215 11.404 12.092 1.00 47.03 274 GLY A CA 1
ATOM 2143 C C . GLY A 1 274 ? 19.006 10.857 13.283 1.00 47.03 274 GLY A C 1
ATOM 2144 O O . GLY A 1 274 ? 18.454 10.271 14.215 1.00 47.03 274 GLY A O 1
ATOM 2145 N N . SER A 1 275 ? 20.319 11.062 13.295 1.00 48.41 275 SER A N 1
ATOM 2146 C CA . SER A 1 275 ? 21.217 10.560 14.350 1.00 48.41 275 SER A CA 1
ATOM 2147 C C . SER A 1 275 ? 20.894 11.058 15.773 1.00 48.41 275 SER A C 1
ATOM 2149 O O . SER A 1 275 ? 21.545 10.650 16.725 1.00 48.41 275 SER A O 1
ATOM 2151 N N . GLU A 1 276 ? 19.910 11.944 15.938 1.00 49.53 276 GLU A N 1
ATOM 2152 C CA . GLU A 1 276 ? 19.528 12.562 17.211 1.00 49.53 276 GLU A CA 1
ATOM 2153 C C . GLU A 1 276 ? 18.276 11.942 17.865 1.00 49.53 276 GLU A C 1
ATOM 2155 O O . GLU A 1 276 ? 17.979 12.263 19.015 1.00 49.53 276 GLU A O 1
ATOM 2160 N N . ALA A 1 277 ? 17.529 11.064 17.180 1.00 47.94 277 ALA A N 1
ATOM 2161 C CA . ALA A 1 277 ? 16.204 10.633 17.651 1.00 47.94 277 ALA A CA 1
ATOM 2162 C C . ALA A 1 277 ? 16.142 9.235 18.298 1.00 47.94 277 ALA A C 1
ATOM 2164 O O . ALA A 1 277 ? 15.080 8.852 18.796 1.00 47.94 277 ALA A O 1
ATOM 2165 N N . VAL A 1 278 ? 17.237 8.465 18.316 1.00 47.53 278 VAL A N 1
ATOM 2166 C CA . VAL A 1 278 ? 17.237 7.083 18.833 1.00 47.53 278 VAL A CA 1
ATOM 2167 C C . VAL A 1 278 ? 18.298 6.906 19.910 1.00 47.53 278 VAL A C 1
ATOM 2169 O O . VAL A 1 278 ? 19.487 6.877 19.622 1.00 47.53 278 VAL A O 1
ATOM 2172 N N . ALA A 1 279 ? 17.855 6.766 21.162 1.00 50.31 279 ALA A N 1
ATOM 2173 C CA . ALA A 1 279 ? 18.744 6.491 22.290 1.00 50.31 279 ALA A CA 1
ATOM 2174 C C . ALA A 1 279 ? 19.125 5.000 22.405 1.00 50.31 279 ALA A C 1
ATOM 2176 O O . ALA A 1 279 ? 20.220 4.705 22.866 1.00 50.31 279 ALA A O 1
ATOM 2177 N N . ALA A 1 280 ? 18.233 4.076 22.016 1.00 48.59 280 ALA A N 1
ATOM 2178 C CA . ALA A 1 280 ? 18.475 2.628 21.984 1.00 48.59 280 ALA A CA 1
ATOM 2179 C C . ALA A 1 280 ? 17.348 1.882 21.240 1.00 48.59 280 ALA A C 1
ATOM 2181 O O . ALA A 1 280 ? 16.220 2.380 21.155 1.00 48.59 280 ALA A O 1
ATOM 2182 N N . PHE A 1 281 ? 17.623 0.656 20.784 1.00 48.25 281 PHE A N 1
ATOM 2183 C CA . PHE A 1 281 ? 16.614 -0.283 20.275 1.00 48.25 281 PHE A CA 1
ATOM 2184 C C . PHE A 1 281 ? 16.217 -1.309 21.343 1.00 48.25 281 PHE A C 1
ATOM 2186 O O . PHE A 1 281 ? 17.060 -1.773 22.114 1.00 48.25 281 PHE A O 1
ATOM 2193 N N . LYS A 1 282 ? 14.930 -1.683 21.375 1.00 42.88 282 LYS A N 1
ATOM 2194 C CA . LYS A 1 282 ? 14.398 -2.725 22.264 1.00 42.88 282 LYS A CA 1
ATOM 2195 C C . LYS A 1 282 ? 13.544 -3.713 21.472 1.00 42.88 282 LYS A C 1
ATOM 2197 O O . LYS A 1 282 ? 12.528 -3.323 20.896 1.00 42.88 282 LYS A O 1
ATOM 2202 N N . LEU A 1 283 ? 13.944 -4.981 21.470 1.00 41.12 283 LEU A N 1
ATOM 2203 C CA . LEU A 1 283 ? 13.155 -6.082 20.918 1.00 41.12 283 LEU A CA 1
ATOM 2204 C C . LEU A 1 283 ? 12.113 -6.525 21.952 1.00 41.12 283 LEU A C 1
ATOM 2206 O O . LEU A 1 283 ? 12.398 -6.615 23.144 1.00 41.12 283 LEU A O 1
ATOM 2210 N N . SER A 1 284 ? 10.876 -6.757 21.510 1.00 39.84 284 SER A N 1
ATOM 2211 C CA . SER A 1 284 ? 9.739 -7.035 22.399 1.00 39.84 284 SER A CA 1
ATOM 2212 C C . SER A 1 284 ? 9.796 -8.398 23.093 1.00 39.84 284 SER A C 1
ATOM 2214 O O . SER A 1 284 ? 9.071 -8.593 24.065 1.00 39.84 284 SER A O 1
ATOM 2216 N N . GLU A 1 285 ? 10.635 -9.321 22.620 1.00 45.03 285 GLU A N 1
ATOM 2217 C CA . GLU A 1 285 ? 10.745 -10.672 23.186 1.00 45.03 285 GLU A CA 1
ATOM 2218 C C . GLU A 1 285 ? 11.801 -10.792 24.290 1.00 45.03 285 GLU A C 1
ATOM 2220 O O . GLU A 1 285 ? 11.709 -11.689 25.125 1.00 45.03 285 GLU A O 1
ATOM 2225 N N . GLU A 1 286 ? 12.724 -9.833 24.397 1.00 43.06 286 GLU A N 1
ATOM 2226 C CA . GLU A 1 286 ? 13.691 -9.777 25.489 1.00 43.06 286 GLU A CA 1
ATOM 2227 C C . GLU A 1 286 ? 13.392 -8.591 26.400 1.00 43.06 286 GLU A C 1
ATOM 2229 O O . GLU A 1 286 ? 13.756 -7.435 26.161 1.00 43.06 286 GLU A O 1
ATOM 2234 N N . ALA A 1 287 ? 12.709 -8.875 27.503 1.00 39.84 287 ALA A N 1
ATOM 2235 C CA . ALA A 1 287 ? 12.606 -7.936 28.604 1.00 39.84 287 ALA A CA 1
ATOM 2236 C C . ALA A 1 287 ? 13.994 -7.733 29.247 1.00 39.84 287 ALA A C 1
ATOM 2238 O O . ALA A 1 287 ? 14.288 -8.335 30.273 1.00 39.84 287 ALA A O 1
ATOM 2239 N N . GLY A 1 288 ? 14.842 -6.873 28.674 1.00 42.72 288 GLY A N 1
ATOM 2240 C CA . GLY A 1 288 ? 16.057 -6.425 29.364 1.00 42.72 288 GLY A CA 1
ATOM 2241 C C . GLY A 1 288 ? 17.185 -5.863 28.507 1.00 42.72 288 GLY A C 1
ATOM 2242 O O . GLY A 1 288 ? 17.925 -5.023 29.012 1.00 42.72 288 GLY A O 1
ATOM 2243 N N . THR A 1 289 ? 17.310 -6.262 27.243 1.00 41.28 289 THR A N 1
ATOM 2244 C CA . THR A 1 289 ? 18.502 -5.938 26.446 1.00 41.28 289 THR A CA 1
ATOM 2245 C C . THR A 1 289 ? 18.265 -4.685 25.598 1.00 41.28 289 THR A C 1
ATOM 2247 O O . THR A 1 289 ? 17.360 -4.641 24.764 1.00 41.28 289 THR A O 1
ATOM 2250 N N . SER A 1 290 ? 19.034 -3.624 25.857 1.00 40.47 290 SER A N 1
ATOM 2251 C CA . SER A 1 290 ? 19.050 -2.390 25.063 1.00 40.47 290 SER A CA 1
ATOM 2252 C C . SER A 1 290 ? 20.310 -2.350 24.208 1.00 40.47 290 SER A C 1
ATOM 2254 O O . SER A 1 290 ? 21.410 -2.406 24.758 1.00 40.47 290 SER A O 1
ATOM 2256 N N . TYR A 1 291 ? 20.155 -2.202 22.895 1.00 46.19 291 TYR A N 1
ATOM 2257 C CA . TYR A 1 291 ? 21.279 -2.049 21.972 1.00 46.19 291 TYR A CA 1
ATOM 2258 C C . TYR A 1 291 ? 21.502 -0.564 21.688 1.00 46.19 291 TYR A C 1
ATOM 2260 O O . TYR A 1 291 ? 20.551 0.145 21.337 1.00 46.19 291 TYR A O 1
ATOM 2268 N N . ASN A 1 292 ? 22.738 -0.096 21.872 1.00 35.00 292 ASN A N 1
ATOM 2269 C CA . ASN A 1 292 ? 23.134 1.240 21.435 1.00 35.00 292 ASN A CA 1
ATOM 2270 C C . ASN A 1 292 ? 23.266 1.254 19.902 1.00 35.00 292 ASN A C 1
ATOM 2272 O O . ASN A 1 292 ? 23.653 0.228 19.340 1.00 35.00 292 ASN A O 1
ATOM 2276 N N . PRO A 1 293 ? 22.921 2.373 19.247 1.00 45.00 293 PRO A N 1
ATOM 2277 C CA . PRO A 1 293 ? 23.127 2.545 17.813 1.00 45.00 293 PRO A CA 1
ATOM 2278 C C . PRO A 1 293 ? 24.608 2.495 17.419 1.00 45.00 293 PRO A C 1
ATOM 2280 O O . PRO A 1 293 ? 25.470 2.821 18.272 1.00 45.00 293 PRO A O 1
#

Sequence (293 aa):
MSIDLTAYLLRDPARGRPALDPGRAVAPVGRAASVPLRPDLPFEAHLSVLPSTSGRPEWQSFLEQGAAVPLNLDKSAAAGAVLLVRVPRDEGDRWVAFTFGLGRYLLERDWLERGFGLRVCLNLAYPRGEALGGPTLPPRLKTINANTIEEVSDETRRRASRSVPLENFGIDVRRDLMAGVAAYPVDSREWGKVVQGATPFRHSTALEFDELGDRARRLVEVWSGDDFRDRFSFVEHIRPIDDERVNVLESIVLHLLASDDHGGFDLVPPEDLGSEAVAAFKLSEEAGTSYNP

pLDDT: mean 79.4, std 16.1, range [35.0, 98.19]

Radius of gyration: 21.69 Å; chains: 1; bounding box: 56×54×66 Å

Foldseek 3Di:
DKDKWKKFKFDAPPPPDDGDDPCVQFDPPPQWDWDDDDPPFPFDKTKIKRWFPQDDDPCLVVVVVVDPDRDPCSPVTQMKMWIWTWDDDPVGIITMIIIDGCPVNRGDPLRTDWQLQVQLQLCQQFPDDDLDPDDDDPAWWAWWWWWFDDLAIDIDIDGDPDGDHPVVRVDDLVGIQGQKTKTAGSPCQAFNGIWITGSITIGMHDDDPSCVNVVVNVSVVSSVDPRSCVPPVSNVVDDDDSDPVVVVVVVVVVVCVVVVNPPRDDDDPPDCCDPPRDQFDDDPVDPPDTHGD

Secondary structure (DSSP, 8-state):
-EEEEEEEEBPPPPTTSPPP-HHHHB---TT-EEEPPPTT-SS-EEEEEE-------TTHHHHTTT-SS----TT----EEEEEEEE--TT--EEEEEEEEGGGGGB-GGGB-TTHHHHHHHHHHS--STTSSSS-PPP-EEEEEEEE-SSS-EEEEEEEEEEE-GGGGT--TTTEEEEEEEE--S-HHHH-S-EEESSSEEEEEE--GGGHHHHHHHHHHHHH--TTHHHHGGGGTS----SHHHHHHHHHHHHHHHTT--TT-----SS---TTS-S-B--TT-SS--B--